Protein AF-A0A7S1ZEH4-F1 (afdb_monomer_lite)

Secondary structure (DSSP, 8-state):
--------------------------------B--SSS-EEETTEEESSHHHHHHHHHHTTPPPPPHHHHHHHHHHHHHHHHHHHHHHHHHHHHHHHHHHHHHIIIIIHHHHTTS-HHHHHHHHHHHHHHHHHH-HHHHHHHHHHHHHHHHHHHHHHHHS-TTSSHHHHHHHHHHHHHHHHHHIIIIIHHHHHHHHH--TTS--HHHHHHHHHHHHHHHHHHHHHHHHHHHHHHHHHHHHHHHHHTT-

Radius of gyration: 28.08 Å; chains: 1; bounding box: 60×25×94 Å

Organism: Trieres chinensis (NCBI:txid1514140)

Foldseek 3Di:
DDDDDDDDDDDDDDDDDDDDDDDDDDPPPQPQDPDLAQFGDRPNDTHNDPVRVVVCCVVVVHDDDDPVVVVVVVVLVVLLVVLLVLLVQLLVLLVVVLVVLVCCLPPVLVPLVPDALLSSLVVLLVVVCCVPPPDPPNVCSVVVSLVSLVVSLVSCVVRPDPPDVLNVLSVQLNVLQVVLVVLCVPFVVVLSVVSNPDDSVPDDSVVSVVNCVVNSVRNSVSSVSSSVSSVSSSVSSVVSSCVSVVSD

Structure (mmCIF, N/CA/C/O backbone):
data_AF-A0A7S1ZEH4-F1
#
_entry.id   AF-A0A7S1ZEH4-F1
#
loop_
_atom_site.group_PDB
_atom_site.id
_atom_site.type_symbol
_atom_site.label_atom_id
_atom_site.label_alt_id
_atom_site.label_comp_id
_atom_site.label_asym_id
_atom_site.label_entity_id
_atom_site.label_seq_id
_atom_site.pdbx_PDB_ins_code
_atom_site.Cartn_x
_atom_site.Cartn_y
_atom_site.Cartn_z
_atom_site.occupancy
_atom_site.B_iso_or_equiv
_atom_site.auth_seq_id
_atom_site.auth_comp_id
_atom_site.auth_asym_id
_atom_site.auth_atom_id
_atom_site.pdbx_PDB_model_num
ATOM 1 N N . MET A 1 1 ? 25.749 -4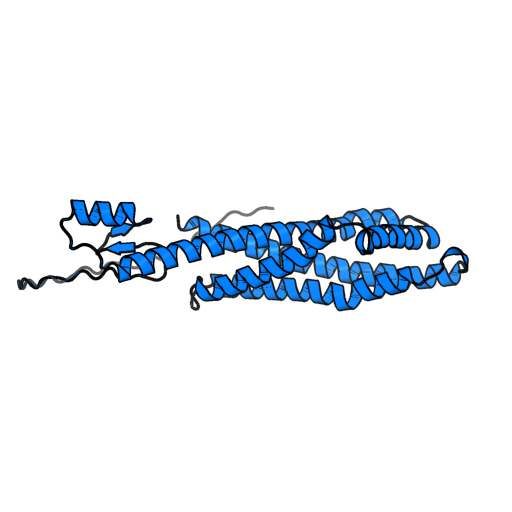.590 19.761 1.00 34.12 1 MET A N 1
ATOM 2 C CA . MET A 1 1 ? 25.543 -3.683 20.910 1.00 34.12 1 MET A CA 1
ATOM 3 C C . MET A 1 1 ? 24.045 -3.554 21.147 1.00 34.12 1 MET A C 1
ATOM 5 O O . MET A 1 1 ? 23.389 -2.826 20.420 1.00 34.12 1 MET A O 1
ATOM 9 N N . PHE A 1 2 ? 23.502 -4.316 22.096 1.00 26.97 2 PHE A N 1
ATOM 10 C CA . PHE A 1 2 ? 22.107 -4.233 22.537 1.00 26.97 2 PHE A CA 1
ATOM 11 C C . PHE A 1 2 ? 22.132 -3.930 24.038 1.00 26.97 2 PHE A C 1
ATOM 13 O O . PHE A 1 2 ? 22.666 -4.725 24.808 1.00 26.97 2 PHE A O 1
ATOM 20 N N . GLY A 1 3 ? 21.649 -2.749 24.426 1.00 26.66 3 GLY A N 1
ATOM 21 C CA . GLY A 1 3 ? 21.635 -2.268 25.807 1.00 26.66 3 GLY A CA 1
ATOM 22 C C . GLY A 1 3 ? 20.232 -2.341 26.398 1.00 26.66 3 GLY A C 1
ATOM 23 O O . GLY A 1 3 ? 19.301 -1.740 25.871 1.00 26.66 3 GLY A O 1
ATOM 24 N N . PHE A 1 4 ? 20.112 -3.106 27.478 1.00 28.88 4 PHE A N 1
ATOM 25 C CA . PHE A 1 4 ? 18.933 -3.267 28.321 1.00 28.88 4 PHE A CA 1
ATOM 26 C C . PHE A 1 4 ? 18.588 -1.994 29.127 1.00 28.88 4 PHE A C 1
ATOM 28 O O . PHE A 1 4 ? 19.469 -1.252 29.547 1.00 28.88 4 PHE A O 1
ATOM 35 N N . TRP A 1 5 ? 17.279 -1.824 29.339 1.00 25.94 5 TRP A N 1
ATOM 36 C CA . TRP A 1 5 ? 16.516 -1.142 30.399 1.00 25.94 5 TRP A CA 1
ATOM 37 C C . TRP A 1 5 ? 17.243 -0.425 31.550 1.00 25.94 5 TRP A C 1
ATOM 39 O O . TRP A 1 5 ? 18.083 -1.008 32.225 1.00 25.94 5 TRP A O 1
ATOM 49 N N . ASN A 1 6 ? 16.727 0.759 31.918 1.00 25.34 6 ASN A N 1
ATOM 50 C CA . ASN A 1 6 ? 16.731 1.215 33.309 1.00 25.34 6 ASN A CA 1
ATOM 51 C C . ASN A 1 6 ? 15.443 1.960 33.701 1.00 25.34 6 ASN A C 1
ATOM 53 O O . ASN A 1 6 ? 14.910 2.786 32.963 1.00 25.34 6 ASN A O 1
ATOM 57 N N . PHE A 1 7 ? 14.969 1.596 34.892 1.00 25.23 7 PHE A N 1
ATOM 58 C CA . PHE A 1 7 ? 13.820 2.092 35.647 1.00 25.23 7 PHE A CA 1
ATOM 59 C C . PHE A 1 7 ? 13.964 3.558 36.071 1.00 25.23 7 PHE A C 1
ATOM 61 O O . PHE A 1 7 ? 15.036 3.937 36.526 1.00 25.23 7 PHE A O 1
ATOM 68 N N . LEU A 1 8 ? 12.844 4.291 36.144 1.00 26.02 8 LEU A N 1
ATOM 69 C CA . LEU A 1 8 ? 12.571 5.223 37.247 1.00 26.02 8 LEU A CA 1
ATOM 70 C C . LEU A 1 8 ? 11.067 5.230 37.576 1.00 26.02 8 LEU A C 1
ATOM 72 O O . LEU A 1 8 ? 10.235 5.715 36.815 1.00 26.02 8 LEU A O 1
ATOM 76 N N . VAL A 1 9 ? 10.743 4.665 38.740 1.00 26.55 9 VAL A N 1
ATOM 77 C CA . VAL A 1 9 ? 9.451 4.756 39.431 1.00 26.55 9 VAL A CA 1
ATOM 78 C C . VAL A 1 9 ? 9.556 5.914 40.419 1.00 26.55 9 VAL A C 1
ATOM 80 O O . VAL A 1 9 ? 10.368 5.858 41.341 1.00 26.55 9 VAL A O 1
ATOM 83 N N . VAL A 1 10 ? 8.725 6.943 40.261 1.00 29.11 10 VAL A N 1
ATOM 84 C CA . VAL A 1 10 ? 8.510 7.955 41.302 1.00 29.11 10 VAL A CA 1
ATOM 85 C C . VAL A 1 10 ? 7.313 7.514 42.142 1.00 29.11 10 VAL A C 1
ATOM 87 O O . VAL A 1 10 ? 6.185 7.438 41.661 1.00 29.11 10 VAL A O 1
ATOM 90 N N . ARG A 1 11 ? 7.593 7.170 43.402 1.00 28.00 11 ARG A N 1
ATOM 91 C CA . ARG A 1 11 ? 6.618 7.005 44.489 1.00 28.00 11 ARG A CA 1
ATOM 92 C C . ARG A 1 11 ? 6.175 8.390 44.959 1.00 28.00 11 ARG A C 1
ATOM 94 O O . ARG A 1 11 ? 7.041 9.202 45.270 1.00 28.00 11 ARG A O 1
ATOM 101 N N . ASP A 1 12 ? 4.874 8.588 45.146 1.00 28.97 12 ASP A N 1
ATOM 102 C CA . ASP A 1 12 ? 4.361 9.615 46.058 1.00 28.97 12 ASP A CA 1
ATOM 103 C C . ASP A 1 12 ? 3.603 8.965 47.227 1.00 28.97 12 ASP A C 1
ATOM 105 O O . ASP A 1 12 ? 3.042 7.870 47.116 1.00 28.97 12 ASP A O 1
ATOM 109 N N . ARG A 1 13 ? 3.732 9.612 48.384 1.00 32.00 13 ARG A N 1
ATOM 110 C CA . ARG A 1 13 ? 3.460 9.157 49.741 1.00 32.00 13 ARG A CA 1
ATOM 111 C C . ARG A 1 13 ? 2.012 9.424 50.159 1.00 32.00 13 ARG A C 1
ATOM 113 O O . ARG A 1 13 ? 1.410 10.429 49.823 1.00 32.00 13 ARG A O 1
ATOM 120 N N . GLN A 1 14 ? 1.531 8.491 50.975 1.00 31.59 14 GLN A N 1
ATOM 121 C CA . GLN A 1 14 ? 0.662 8.633 52.149 1.00 31.59 14 GLN A CA 1
ATOM 122 C C . GLN A 1 14 ? -0.211 9.895 52.309 1.00 31.59 14 GLN A C 1
ATOM 124 O O . GLN A 1 14 ? 0.279 10.994 52.542 1.00 31.59 14 GLN A O 1
ATOM 129 N N . GLY A 1 15 ? -1.519 9.652 52.423 1.00 27.08 15 GLY A N 1
ATOM 130 C CA . GLY A 1 15 ? -2.467 10.538 53.097 1.00 27.08 15 GLY A CA 1
ATOM 131 C C . GLY A 1 15 ? -3.812 9.840 53.303 1.00 27.08 15 GLY A C 1
ATOM 132 O O . GLY A 1 15 ? -4.670 9.884 52.426 1.00 27.08 15 GLY A O 1
ATOM 133 N N . GLN A 1 16 ? -3.990 9.148 54.434 1.00 27.19 16 GLN A N 1
ATOM 134 C CA . GLN A 1 16 ? -5.286 8.609 54.860 1.00 27.19 16 GLN A CA 1
ATOM 135 C C . GLN A 1 16 ? -6.025 9.584 55.795 1.00 27.19 16 GLN A C 1
ATOM 137 O O . GLN A 1 16 ? -5.492 9.956 56.832 1.00 27.19 16 GLN A O 1
ATOM 142 N N . LEU A 1 17 ? -7.289 9.830 55.412 1.00 28.42 17 LEU A N 1
ATOM 143 C CA . LEU A 1 17 ? -8.531 10.043 56.188 1.00 28.42 17 LEU A CA 1
ATOM 144 C C . LEU A 1 17 ? -8.719 11.333 57.023 1.00 28.42 17 LEU A C 1
ATOM 146 O O . LEU A 1 17 ? -7.787 11.874 57.604 1.00 28.42 17 LEU A O 1
ATOM 150 N N . PRO A 1 18 ? -9.985 11.799 57.109 1.00 29.14 18 PRO A N 1
ATOM 151 C CA . PRO A 1 18 ? -10.791 11.403 58.265 1.00 29.14 18 PRO A CA 1
ATOM 152 C C . PRO A 1 18 ? -12.180 10.835 57.927 1.00 29.14 18 PRO A C 1
ATOM 154 O O . PRO A 1 18 ? -12.803 11.143 56.912 1.00 29.14 18 PRO A O 1
ATOM 157 N N . ILE A 1 19 ? -12.645 9.991 58.848 1.00 33.22 19 ILE A N 1
ATOM 158 C CA . ILE A 1 19 ? -13.983 9.405 58.941 1.00 33.22 19 ILE A CA 1
ATOM 159 C C . ILE A 1 19 ? -14.960 10.470 59.456 1.00 33.22 19 ILE A C 1
ATOM 161 O O . ILE A 1 19 ? -14.689 11.117 60.466 1.00 33.22 19 ILE A O 1
ATOM 165 N N . SER A 1 20 ? -16.141 10.573 58.846 1.00 28.44 20 SER A N 1
ATOM 166 C CA . SER A 1 20 ? -17.336 11.060 59.537 1.00 28.44 20 SER A CA 1
ATOM 167 C C . SER A 1 20 ? -18.531 10.168 59.198 1.00 28.44 20 SER A C 1
ATOM 169 O O . SER A 1 20 ? -18.857 9.906 58.042 1.00 28.44 20 SER A O 1
ATOM 171 N N . HIS A 1 21 ? -19.154 9.634 60.247 1.00 35.59 21 HIS A N 1
ATOM 172 C CA . HIS A 1 21 ? -20.412 8.904 60.173 1.00 35.59 21 HIS A CA 1
ATOM 173 C C . HIS A 1 21 ? -21.574 9.889 60.003 1.00 35.59 21 HIS A C 1
ATOM 175 O O . HIS A 1 21 ? -21.738 10.798 60.816 1.00 35.59 21 HIS A O 1
ATOM 181 N N . ARG A 1 22 ? -22.463 9.629 59.039 1.00 27.12 22 ARG A N 1
ATOM 182 C CA . ARG A 1 22 ? -23.900 9.895 59.199 1.00 27.12 22 ARG A CA 1
ATOM 183 C C . ARG A 1 22 ? -24.711 8.955 58.317 1.00 27.12 22 ARG A C 1
ATOM 185 O O . ARG A 1 22 ? -24.503 8.884 57.111 1.00 27.12 22 ARG A O 1
ATOM 192 N N . SER A 1 23 ? -25.607 8.210 58.954 1.00 35.50 23 SER A N 1
ATOM 193 C CA . SER A 1 23 ? -26.601 7.374 58.296 1.00 35.50 23 SER A CA 1
ATOM 194 C C . SER A 1 23 ? -27.632 8.249 57.589 1.00 35.50 23 SER A C 1
ATOM 196 O O . SER A 1 23 ? -28.182 9.161 58.197 1.00 35.50 23 SER A O 1
ATOM 198 N N . HIS A 1 24 ? -27.932 7.936 56.332 1.00 31.20 24 HIS A N 1
ATOM 199 C CA . HIS A 1 24 ? -29.261 8.100 55.745 1.00 31.20 24 HIS A CA 1
ATOM 200 C C . HIS A 1 24 ? -29.381 7.145 54.557 1.00 31.20 24 HIS A C 1
ATOM 202 O O . HIS A 1 24 ? -28.657 7.244 53.570 1.00 31.20 24 HIS A O 1
ATOM 208 N N . SER A 1 25 ? -30.280 6.177 54.701 1.00 39.53 25 SER A N 1
ATOM 209 C CA . SER A 1 25 ? -30.722 5.268 53.654 1.00 39.53 25 SER A CA 1
ATOM 210 C C . SER A 1 25 ? -31.447 6.061 52.570 1.00 39.53 25 SER A C 1
ATOM 212 O O . SER A 1 25 ? -32.624 6.386 52.715 1.00 39.53 25 SER A O 1
ATOM 214 N N . GLN A 1 26 ? -30.744 6.362 51.481 1.00 26.64 26 GLN A N 1
ATOM 215 C CA . GLN A 1 26 ? -31.368 6.649 50.194 1.00 26.64 26 GLN A CA 1
ATOM 216 C C . GLN A 1 26 ? -31.224 5.420 49.291 1.00 26.64 26 GLN A C 1
ATOM 218 O O . GLN A 1 26 ? -30.177 4.766 49.324 1.00 26.64 26 GLN A O 1
ATOM 223 N N . PRO A 1 27 ? -32.238 5.080 48.477 1.00 30.03 27 PRO A N 1
ATOM 224 C CA . PRO A 1 27 ? -32.078 4.057 47.462 1.00 30.03 27 PRO A CA 1
ATOM 225 C C . PRO A 1 27 ? -31.083 4.590 46.431 1.00 30.03 27 PRO A C 1
ATOM 227 O O . PRO A 1 27 ? -31.399 5.446 45.606 1.00 30.03 27 PRO A O 1
ATOM 230 N N . HIS A 1 28 ? -29.842 4.114 46.508 1.00 34.81 28 HIS A N 1
ATOM 231 C CA . HIS A 1 28 ? -28.852 4.369 45.480 1.00 34.81 28 HIS A CA 1
ATOM 232 C C . HIS A 1 28 ? -29.320 3.674 44.201 1.00 34.81 28 HIS A C 1
ATOM 234 O O . HIS A 1 28 ? -29.108 2.479 44.004 1.00 34.81 28 HIS A O 1
ATOM 240 N N . HIS A 1 29 ? -29.956 4.432 43.310 1.00 36.44 29 HIS A N 1
ATOM 241 C CA . HIS A 1 29 ? -30.048 4.059 41.909 1.00 36.44 29 HIS A CA 1
ATOM 242 C C . HIS A 1 29 ? -28.618 4.022 41.362 1.00 36.44 29 HIS A C 1
ATOM 244 O O . HIS A 1 29 ? -28.064 5.032 40.931 1.00 36.44 29 HIS A O 1
ATOM 250 N N . HIS A 1 30 ? -27.983 2.854 41.443 1.00 42.75 30 HIS A N 1
ATOM 251 C CA . HIS A 1 30 ? -26.705 2.585 40.805 1.00 42.75 30 HIS A CA 1
ATOM 252 C C . HIS A 1 30 ? -26.931 2.560 39.291 1.00 42.75 30 HIS A C 1
ATOM 254 O O . HIS A 1 30 ? -27.109 1.502 38.692 1.00 42.75 30 HIS A O 1
ATOM 260 N N . LEU A 1 31 ? -26.973 3.739 38.664 1.00 40.91 31 LEU A N 1
ATOM 261 C CA . LEU A 1 31 ? -26.912 3.831 37.213 1.00 40.91 31 LEU A CA 1
ATOM 262 C C . LEU A 1 31 ? -25.595 3.194 36.763 1.00 40.91 31 LEU A C 1
ATOM 264 O O . LEU A 1 31 ? -24.513 3.639 37.155 1.00 40.91 31 LEU A O 1
ATOM 268 N N . ALA A 1 32 ? -25.691 2.156 35.934 1.00 42.75 32 ALA A N 1
ATOM 269 C CA . ALA A 1 32 ? -24.555 1.688 35.159 1.00 42.75 32 ALA A CA 1
ATOM 270 C C . ALA A 1 32 ? -24.079 2.867 34.306 1.00 42.75 32 ALA A C 1
ATOM 272 O O . ALA A 1 32 ? -24.777 3.314 33.398 1.00 42.75 32 ALA A O 1
ATOM 273 N N . THR A 1 33 ? -22.917 3.420 34.640 1.00 44.25 33 THR A N 1
ATOM 274 C CA . THR A 1 33 ? -22.308 4.470 33.828 1.00 44.25 33 THR A CA 1
ATOM 275 C C . THR A 1 33 ? -21.438 3.782 32.790 1.00 44.25 33 THR A C 1
ATOM 277 O O . THR A 1 33 ? -20.492 3.064 33.115 1.00 44.25 33 THR A O 1
ATOM 280 N N . THR A 1 34 ? -21.773 3.964 31.517 1.00 42.31 34 THR A N 1
ATOM 281 C CA . THR A 1 34 ? -20.942 3.515 30.401 1.00 42.31 34 THR A CA 1
ATOM 282 C C . THR A 1 34 ? -19.732 4.439 30.322 1.00 42.31 34 THR A C 1
ATOM 284 O O . THR A 1 34 ? -19.728 5.434 29.596 1.00 42.31 34 THR A O 1
ATOM 287 N N . LYS A 1 35 ? -18.692 4.164 31.116 1.00 40.91 35 LYS A N 1
ATOM 288 C CA . LYS A 1 35 ? -17.382 4.750 30.836 1.00 40.91 35 LYS A CA 1
ATOM 289 C C . LYS A 1 35 ? -16.925 4.174 29.498 1.00 40.91 35 LYS A C 1
ATOM 291 O O . LYS A 1 35 ? -16.984 2.968 29.298 1.00 40.91 35 LYS A O 1
ATOM 296 N N . LYS A 1 36 ? -16.503 5.066 28.607 1.00 43.84 36 LYS A N 1
ATOM 297 C CA . LYS A 1 36 ? -16.112 4.899 27.196 1.00 43.84 36 LYS A CA 1
ATOM 298 C C . LYS A 1 36 ? -14.895 3.967 26.955 1.00 43.84 36 LYS A C 1
ATOM 300 O O . LYS A 1 36 ? -14.067 4.239 26.100 1.00 43.84 36 LYS A O 1
ATOM 305 N N . GLN A 1 37 ? -14.733 2.932 27.775 1.00 42.66 37 GLN A N 1
ATOM 306 C CA . GLN A 1 37 ? -13.659 1.941 27.755 1.00 42.66 37 GLN A CA 1
ATOM 307 C C . GLN A 1 37 ? -14.260 0.585 28.140 1.00 42.66 37 GLN A C 1
ATOM 309 O O . GLN A 1 37 ? -14.305 0.278 29.330 1.00 42.66 37 GLN A O 1
ATOM 314 N N . ASP A 1 38 ? -14.760 -0.158 27.149 1.00 46.59 38 ASP A N 1
ATOM 315 C CA . ASP A 1 38 ? -14.923 -1.626 27.010 1.00 46.59 38 ASP A CA 1
ATOM 316 C C . ASP A 1 38 ? -15.422 -2.488 28.184 1.00 46.59 38 ASP A C 1
ATOM 318 O O . ASP A 1 38 ? -15.478 -3.712 28.087 1.00 46.59 38 ASP A O 1
ATOM 322 N N . LYS A 1 39 ? -15.789 -1.903 29.322 1.00 50.69 39 LYS A N 1
ATOM 323 C CA . LYS A 1 39 ? -16.140 -2.624 30.543 1.00 50.69 39 LYS A CA 1
ATOM 324 C C . LYS A 1 39 ? -17.396 -1.991 31.119 1.00 50.69 39 LYS A C 1
ATOM 326 O O . LYS A 1 39 ? -17.390 -0.830 31.525 1.00 50.69 39 LYS A O 1
ATOM 331 N N . MET A 1 40 ? -18.479 -2.766 31.171 1.00 58.53 40 MET A N 1
ATOM 332 C CA . MET A 1 40 ? -19.680 -2.391 31.923 1.00 58.53 40 MET A CA 1
ATOM 333 C C . MET A 1 40 ? -19.272 -2.193 33.373 1.00 58.53 40 MET A C 1
ATOM 335 O O . MET A 1 40 ? -18.715 -3.113 33.964 1.00 58.53 40 MET A O 1
ATOM 339 N N . VAL A 1 41 ? -19.531 -1.023 33.949 1.00 58.34 41 VAL A N 1
ATOM 340 C CA . VAL A 1 41 ? -19.238 -0.775 35.360 1.00 58.34 41 VAL A CA 1
ATOM 341 C C . VAL A 1 41 ? -20.540 -0.699 36.138 1.00 58.34 41 VAL A C 1
ATOM 343 O O . VAL A 1 41 ? -21.364 0.181 35.892 1.00 58.34 41 VAL A O 1
ATOM 346 N N . LEU A 1 42 ? -20.711 -1.612 37.092 1.00 63.00 42 LEU A N 1
ATOM 347 C CA . LEU A 1 42 ? -21.803 -1.589 38.062 1.00 63.00 42 LEU A CA 1
ATOM 348 C C . LEU A 1 42 ? -21.185 -1.456 39.457 1.00 63.00 42 LEU A C 1
ATOM 350 O O . LEU A 1 42 ? -20.561 -2.383 39.981 1.00 63.00 42 LEU A O 1
ATOM 354 N N . GLY A 1 43 ? -21.259 -0.253 40.029 1.00 70.62 43 GLY A N 1
ATOM 355 C CA . GLY A 1 43 ? -20.526 0.083 41.252 1.00 70.62 43 GLY A CA 1
ATOM 356 C C . GLY A 1 43 ? -19.007 -0.007 41.050 1.00 70.62 43 GLY A C 1
ATOM 357 O O . GLY A 1 43 ? -18.431 0.781 40.305 1.00 70.62 43 GLY A O 1
ATOM 358 N N . LYS A 1 44 ? -18.349 -0.961 41.723 1.00 70.44 44 LYS A N 1
ATOM 359 C CA . LYS A 1 44 ? -16.898 -1.221 41.596 1.00 70.44 44 LYS A CA 1
ATOM 360 C C . LYS A 1 44 ? -16.559 -2.345 40.610 1.00 70.44 44 LYS A C 1
ATOM 362 O O . LYS A 1 44 ? -15.382 -2.576 40.337 1.00 70.44 44 LYS A O 1
ATOM 367 N N . HIS A 1 45 ? -17.561 -3.054 40.095 1.00 60.31 45 HIS A N 1
ATOM 368 C CA . HIS A 1 45 ? -17.357 -4.256 39.292 1.00 60.31 45 HIS A CA 1
ATOM 369 C C . HIS A 1 45 ? -17.364 -3.936 37.803 1.00 60.31 45 HIS A C 1
ATOM 371 O O . HIS A 1 45 ? -18.178 -3.140 37.346 1.00 60.31 45 HIS A O 1
ATOM 377 N N . LYS A 1 46 ? -16.449 -4.571 37.065 1.00 68.31 46 LYS A N 1
ATOM 378 C CA . LYS A 1 46 ? -16.284 -4.451 35.614 1.00 68.31 46 LYS A CA 1
ATOM 379 C C . LYS A 1 46 ? -16.743 -5.743 34.940 1.00 68.31 46 LYS A C 1
ATOM 381 O O . LYS A 1 46 ? -16.297 -6.815 35.340 1.00 68.31 46 LYS A O 1
ATOM 386 N N . PHE A 1 47 ? -17.577 -5.647 33.910 1.00 63.62 47 PHE A N 1
ATOM 387 C CA . PHE A 1 47 ? -18.095 -6.797 33.168 1.00 63.62 47 PHE A CA 1
ATOM 388 C C . PHE A 1 47 ? -17.756 -6.682 31.684 1.00 63.62 47 PHE A C 1
ATOM 390 O O . PHE A 1 47 ? -17.836 -5.602 31.104 1.00 63.62 47 PHE A O 1
ATOM 397 N N . HIS A 1 48 ? -17.388 -7.817 31.091 1.00 55.81 48 HIS A N 1
ATOM 398 C CA . HIS A 1 48 ? -16.899 -7.918 29.712 1.00 55.81 48 HIS A CA 1
ATOM 399 C C . HIS A 1 48 ? -17.994 -8.330 28.711 1.00 55.81 48 HIS A C 1
ATOM 401 O O . HIS A 1 48 ? -17.830 -8.152 27.512 1.00 55.81 48 HIS A O 1
ATOM 407 N N . ASN A 1 49 ? -19.125 -8.877 29.177 1.00 63.09 49 ASN A N 1
ATOM 408 C CA . ASN A 1 49 ? -20.291 -9.176 28.339 1.00 63.09 49 ASN A CA 1
ATOM 409 C C . ASN A 1 49 ? -21.609 -9.058 29.137 1.00 63.09 49 ASN A C 1
ATOM 411 O O . ASN A 1 49 ? -21.600 -9.073 30.374 1.00 63.09 49 ASN A O 1
ATOM 415 N N . THR A 1 50 ? -22.732 -8.924 28.425 1.00 64.38 50 THR A N 1
ATOM 416 C CA . THR A 1 50 ? -24.069 -8.777 29.023 1.00 64.38 50 THR A CA 1
ATOM 417 C C . THR A 1 50 ? -24.436 -9.938 29.931 1.00 64.38 50 THR A C 1
ATOM 419 O O . THR A 1 50 ? -25.026 -9.711 30.979 1.00 64.38 50 THR A O 1
ATOM 422 N N . ASN A 1 51 ? -24.061 -11.167 29.577 1.00 70.62 51 ASN A N 1
ATOM 423 C CA . ASN A 1 51 ? -24.378 -12.349 30.376 1.00 70.62 51 ASN A CA 1
ATOM 424 C C . ASN A 1 51 ? -23.734 -12.266 31.762 1.00 70.62 51 ASN A C 1
ATOM 426 O O . ASN A 1 51 ? -24.397 -12.549 32.754 1.00 70.62 51 ASN A O 1
ATOM 430 N N . ASN A 1 52 ? -22.487 -11.804 31.859 1.00 73.25 52 ASN A N 1
ATOM 431 C CA . ASN A 1 52 ? -21.772 -11.636 33.122 1.00 73.25 52 ASN A CA 1
ATOM 432 C C . ASN A 1 52 ? -22.386 -10.511 33.963 1.00 73.25 52 ASN A C 1
ATOM 434 O O . ASN A 1 52 ? -22.499 -10.653 35.179 1.00 73.25 52 ASN A O 1
ATOM 438 N N . LEU A 1 53 ? -22.810 -9.414 33.325 1.00 71.56 53 LEU A N 1
ATOM 439 C CA . LEU A 1 53 ? -23.502 -8.322 34.010 1.00 71.56 53 LEU A CA 1
ATOM 440 C C . LEU A 1 53 ? -24.874 -8.769 34.535 1.00 71.56 53 LEU A C 1
ATOM 442 O O . LEU A 1 53 ? -25.174 -8.553 35.704 1.00 71.56 53 LEU A O 1
ATOM 446 N N . ILE A 1 54 ? -25.681 -9.432 33.703 1.00 71.94 54 ILE A N 1
ATOM 447 C CA . ILE A 1 54 ? -27.011 -9.942 34.068 1.00 71.94 54 ILE A CA 1
ATOM 448 C C . ILE A 1 54 ? -26.890 -10.987 35.182 1.00 71.94 54 ILE A C 1
ATOM 450 O O . ILE A 1 54 ? -27.652 -10.954 36.147 1.00 71.94 54 ILE A O 1
ATOM 454 N N . SER A 1 55 ? -25.897 -11.878 35.089 1.00 74.56 55 SER A N 1
ATOM 455 C CA . SER A 1 55 ? -25.598 -12.871 36.129 1.00 74.56 55 SER A CA 1
ATOM 456 C C . SER A 1 55 ? -25.261 -12.197 37.455 1.00 74.56 55 SER A C 1
ATOM 458 O O . SER A 1 55 ? -25.791 -12.590 38.491 1.00 74.56 55 SER A O 1
ATOM 460 N N . TYR A 1 56 ? -24.439 -11.144 37.419 1.00 77.56 56 TYR A N 1
ATOM 461 C CA . TYR A 1 56 ? -24.100 -10.368 38.606 1.00 77.56 56 TYR A CA 1
ATOM 462 C C . TYR A 1 56 ? -25.293 -9.599 39.170 1.00 77.56 56 TYR A C 1
ATOM 464 O O . TYR A 1 56 ? -25.487 -9.602 40.379 1.00 77.56 56 TYR A O 1
ATOM 472 N N . GLN A 1 57 ? -26.124 -8.964 38.339 1.00 77.69 57 GLN A N 1
ATOM 473 C CA . GLN A 1 57 ? -27.343 -8.286 38.800 1.00 77.69 57 GLN A CA 1
ATOM 474 C C . GLN A 1 57 ? -28.283 -9.267 39.503 1.00 77.69 57 GLN A C 1
ATOM 476 O O . GLN A 1 57 ? -28.793 -8.967 40.581 1.00 77.69 57 GLN A O 1
ATOM 481 N N . LYS A 1 58 ? -28.428 -10.473 38.939 1.00 78.44 58 LYS A N 1
ATOM 482 C CA . LYS A 1 58 ? -29.235 -11.551 39.513 1.00 78.44 58 LYS A CA 1
ATOM 483 C C . LYS A 1 58 ? -28.647 -12.081 40.825 1.00 78.44 58 LYS A C 1
ATOM 485 O O . LYS A 1 58 ? -29.402 -12.326 41.757 1.00 78.44 58 LYS A O 1
ATOM 490 N N . SER A 1 59 ? -27.321 -12.216 40.931 1.00 79.12 59 SER A N 1
ATOM 491 C CA . SER A 1 59 ? -26.657 -12.675 42.163 1.00 79.12 59 SER A CA 1
ATOM 492 C C . SER A 1 59 ? -26.557 -11.599 43.251 1.00 79.12 59 SER A C 1
ATOM 494 O O . SER A 1 59 ? -26.457 -11.933 44.425 1.00 79.12 59 SER A O 1
ATOM 496 N N . SER A 1 60 ? -26.553 -10.316 42.878 1.00 77.62 60 SER A N 1
ATOM 497 C CA . SER A 1 60 ? -26.434 -9.166 43.793 1.00 77.62 60 SER A CA 1
ATOM 498 C C . SER A 1 60 ? -27.773 -8.492 44.115 1.00 77.62 60 SER A C 1
ATOM 500 O O . SER A 1 60 ? -27.791 -7.479 44.811 1.00 77.62 60 SER A O 1
ATOM 502 N N . ASN A 1 61 ? -28.886 -9.055 43.629 1.00 77.50 61 ASN A N 1
ATOM 503 C CA . ASN A 1 61 ? -30.250 -8.553 43.817 1.00 77.50 61 ASN A CA 1
ATOM 504 C C . ASN A 1 61 ? -30.435 -7.083 43.379 1.00 77.50 61 ASN A C 1
ATOM 506 O O . ASN A 1 61 ? -31.237 -6.339 43.945 1.00 77.50 61 ASN A O 1
ATOM 510 N N . GLN A 1 62 ? -29.663 -6.649 42.379 1.00 72.00 62 GLN A N 1
ATOM 511 C CA . GLN A 1 62 ? -29.765 -5.309 41.806 1.00 72.00 62 GLN A CA 1
ATOM 512 C C . GLN A 1 62 ? -30.845 -5.262 40.726 1.00 72.00 62 GLN A C 1
ATOM 514 O O . GLN A 1 62 ? -31.069 -6.236 40.006 1.00 72.00 62 GLN A O 1
ATOM 519 N N . ALA A 1 63 ? -31.493 -4.103 40.587 1.00 72.75 63 ALA A N 1
ATOM 520 C CA . ALA A 1 63 ? -32.526 -3.908 39.578 1.00 72.75 63 ALA A CA 1
ATOM 521 C C . ALA A 1 63 ? -31.975 -4.174 38.158 1.00 72.75 63 ALA A C 1
ATOM 523 O O . ALA A 1 63 ? -30.867 -3.719 37.841 1.00 72.75 63 ALA A O 1
ATOM 524 N N . PRO A 1 64 ? -32.725 -4.891 37.299 1.00 69.38 64 PRO A N 1
ATOM 525 C CA . PRO A 1 64 ? -32.320 -5.133 35.921 1.00 69.38 64 PRO A CA 1
ATOM 526 C C . PRO A 1 64 ? -32.222 -3.815 35.143 1.00 69.38 64 PRO A C 1
ATOM 528 O O . PRO A 1 64 ? -32.982 -2.873 35.376 1.00 69.38 64 PRO A O 1
ATOM 531 N N . LEU A 1 65 ? -31.265 -3.739 34.213 1.00 67.69 65 LEU A N 1
ATOM 532 C CA . LEU A 1 65 ? -31.139 -2.581 33.328 1.00 67.69 65 LEU A CA 1
ATOM 533 C C . LEU A 1 65 ? -32.375 -2.452 32.431 1.00 67.69 65 LEU A C 1
ATOM 535 O O . LEU A 1 65 ? -32.965 -3.452 32.030 1.00 67.69 65 LEU A O 1
ATOM 539 N N . SER A 1 66 ? -32.732 -1.217 32.070 1.00 74.69 66 SER A N 1
ATOM 540 C CA . SER A 1 66 ? -33.776 -0.990 31.071 1.00 74.69 66 SER A CA 1
ATOM 541 C C . SER A 1 66 ? -33.372 -1.594 29.720 1.00 74.69 66 SER A C 1
ATOM 543 O O . SER A 1 66 ? -32.190 -1.622 29.362 1.00 74.69 66 SER A O 1
ATOM 545 N N . ASN A 1 67 ? -34.361 -2.016 28.928 1.00 74.88 67 ASN A N 1
ATOM 546 C CA . ASN A 1 67 ? -34.132 -2.536 27.574 1.00 74.88 67 ASN A CA 1
ATOM 547 C C . ASN A 1 67 ? -33.353 -1.542 26.696 1.00 74.88 67 ASN A C 1
ATOM 549 O O . ASN A 1 67 ? -32.525 -1.944 25.887 1.00 74.88 67 ASN A O 1
ATOM 553 N N . GLN A 1 68 ? -33.553 -0.236 26.897 1.00 71.06 68 GLN A N 1
ATOM 554 C CA . GLN A 1 68 ? -32.806 0.808 26.194 1.00 71.06 68 GLN A CA 1
ATOM 555 C C . GLN A 1 68 ? -31.306 0.788 26.545 1.00 71.06 68 GLN A C 1
ATOM 557 O O . GLN A 1 68 ? -30.464 0.895 25.650 1.00 71.06 68 GLN A O 1
ATOM 562 N N . ASN A 1 69 ? -30.958 0.590 27.821 1.00 71.38 69 ASN A N 1
ATOM 563 C CA . ASN A 1 69 ? -29.566 0.495 28.269 1.00 71.38 69 ASN A CA 1
ATOM 564 C C . ASN A 1 69 ? -28.894 -0.779 27.734 1.00 71.38 69 ASN A C 1
ATOM 566 O O . ASN A 1 69 ? -27.750 -0.727 27.285 1.00 71.38 69 ASN A O 1
ATOM 570 N N . LEU A 1 70 ? -29.618 -1.904 27.723 1.00 70.31 70 LEU A N 1
ATOM 571 C CA . LEU A 1 70 ? -29.158 -3.168 27.136 1.00 70.31 70 LEU A CA 1
ATOM 572 C C . LEU A 1 70 ? -28.924 -3.048 25.623 1.00 70.31 70 LEU A C 1
ATOM 574 O O . LEU A 1 70 ? -27.868 -3.445 25.137 1.00 70.31 70 LEU A O 1
ATOM 578 N N . ASN A 1 71 ? -29.856 -2.443 24.882 1.00 73.25 71 ASN A N 1
ATOM 579 C CA . ASN A 1 71 ? -29.725 -2.235 23.436 1.00 73.25 71 ASN A CA 1
ATOM 580 C C . ASN A 1 71 ? -28.541 -1.328 23.093 1.00 73.25 71 ASN A C 1
ATOM 582 O O . ASN A 1 71 ? -27.773 -1.629 22.181 1.00 73.25 71 ASN A O 1
ATOM 586 N N . THR A 1 72 ? -28.364 -0.246 23.854 1.00 70.75 72 THR A N 1
ATOM 587 C CA . THR A 1 72 ? -27.216 0.658 23.697 1.00 70.75 72 THR A CA 1
ATOM 588 C C . THR A 1 72 ? -25.910 -0.092 23.933 1.00 70.75 72 THR A C 1
ATOM 590 O O . THR A 1 72 ? -24.976 0.023 23.145 1.00 70.75 72 THR A O 1
ATOM 593 N N . PHE A 1 73 ? -25.860 -0.926 24.973 1.00 67.50 73 PHE A N 1
ATOM 594 C CA . PHE A 1 73 ? -24.687 -1.737 25.264 1.00 67.50 73 PHE A CA 1
ATOM 595 C C . PHE A 1 73 ? -24.376 -2.744 24.145 1.00 67.50 73 PHE A C 1
ATOM 597 O O . PHE A 1 73 ? -23.231 -2.839 23.705 1.00 67.50 73 PHE A O 1
ATOM 604 N N . HIS A 1 74 ? -25.383 -3.466 23.647 1.00 72.56 74 HIS A N 1
ATOM 605 C CA . HIS A 1 74 ? -25.206 -4.389 22.527 1.00 72.56 74 HIS A CA 1
ATOM 606 C C . HIS A 1 74 ? -24.678 -3.674 21.282 1.00 72.56 74 HIS A C 1
ATOM 608 O O . HIS A 1 74 ? -23.719 -4.149 20.674 1.00 72.56 74 HIS A O 1
ATOM 614 N N . ALA A 1 75 ? -25.243 -2.511 20.948 1.00 71.06 75 ALA A N 1
ATOM 615 C CA . ALA A 1 75 ? -24.792 -1.697 19.825 1.00 71.06 75 ALA A CA 1
ATOM 616 C C . ALA A 1 75 ? -23.321 -1.273 19.972 1.00 71.06 75 ALA A C 1
ATOM 618 O O . ALA A 1 75 ? -22.551 -1.450 19.031 1.00 71.06 75 ALA A O 1
ATOM 619 N N . MET A 1 76 ? -22.911 -0.803 21.156 1.00 72.94 76 MET A N 1
ATOM 620 C CA . MET A 1 76 ? -21.511 -0.459 21.438 1.00 72.94 76 MET A CA 1
ATOM 621 C C . MET A 1 76 ? -20.594 -1.681 21.304 1.00 72.94 76 MET A C 1
ATOM 623 O O . MET A 1 76 ? -19.601 -1.625 20.593 1.00 72.94 76 MET A O 1
ATOM 627 N N . SER A 1 77 ? -20.967 -2.821 21.895 1.00 75.19 77 SER A N 1
ATOM 628 C CA . SER A 1 77 ? -20.162 -4.049 21.814 1.00 75.19 77 SER A CA 1
ATOM 629 C C . SER A 1 77 ? -20.009 -4.591 20.387 1.00 75.19 77 SER A C 1
ATOM 631 O O . SER A 1 77 ? -18.994 -5.202 20.052 1.00 75.19 77 SER A O 1
ATOM 633 N N . ASN A 1 78 ? -21.015 -4.374 19.536 1.00 83.31 78 ASN A N 1
ATOM 634 C CA . ASN A 1 78 ? -20.959 -4.746 18.128 1.00 83.31 78 ASN A CA 1
ATOM 635 C C . ASN A 1 78 ? -20.062 -3.785 17.344 1.00 83.31 78 ASN A C 1
ATOM 637 O O . ASN A 1 78 ? -19.302 -4.245 16.496 1.00 83.31 78 ASN A O 1
ATOM 641 N N . LEU A 1 79 ? -20.107 -2.482 17.644 1.00 86.38 79 LEU A N 1
ATOM 642 C CA . LEU A 1 79 ? -19.245 -1.486 17.010 1.00 86.38 79 LEU A CA 1
ATOM 643 C C . LEU A 1 79 ? -17.761 -1.775 17.270 1.00 86.38 79 LEU A C 1
ATOM 645 O O . LEU A 1 79 ? -16.998 -1.817 16.307 1.00 86.38 79 LEU A O 1
ATOM 649 N N . SER A 1 80 ? -17.373 -2.066 18.517 1.00 87.25 80 SER A N 1
ATOM 650 C CA . SER A 1 80 ? -15.984 -2.400 18.867 1.00 87.25 80 SER A CA 1
ATOM 651 C C . SER A 1 80 ? -15.478 -3.616 18.083 1.00 87.25 80 SER A C 1
ATOM 653 O O . SER A 1 80 ? -14.425 -3.556 17.451 1.00 87.25 80 SER A O 1
ATOM 655 N N . LYS A 1 81 ? -16.274 -4.694 18.013 1.00 89.12 81 LYS A N 1
ATOM 656 C CA . LYS A 1 81 ? -15.927 -5.899 17.236 1.00 89.12 81 LYS A CA 1
ATOM 657 C C . LYS A 1 81 ? -15.813 -5.622 15.740 1.00 89.12 81 LYS A C 1
ATOM 659 O O . LYS A 1 81 ? -14.898 -6.113 15.086 1.00 89.12 81 LYS A O 1
ATOM 664 N N . VAL A 1 82 ? -16.748 -4.855 15.180 1.00 93.75 82 VAL A N 1
ATOM 665 C CA . VAL A 1 82 ? -16.723 -4.483 13.758 1.00 93.75 82 VAL A CA 1
ATOM 666 C C . VAL A 1 82 ? -15.495 -3.625 13.456 1.00 93.75 82 VAL A C 1
ATOM 668 O O . VAL A 1 82 ? -14.833 -3.847 12.442 1.00 93.75 82 VAL A O 1
ATOM 671 N N . PHE A 1 83 ? -15.143 -2.696 14.346 1.00 94.75 83 PHE A N 1
ATOM 672 C CA . PHE A 1 83 ? -13.925 -1.903 14.237 1.00 94.75 83 PHE A CA 1
ATOM 673 C C . PHE A 1 83 ? -12.669 -2.785 14.263 1.00 94.75 83 PHE A C 1
ATOM 675 O O . PHE A 1 83 ? -11.858 -2.675 13.344 1.00 94.75 83 PHE A O 1
ATOM 682 N N . GLU A 1 84 ? -12.533 -3.692 15.232 1.00 93.94 84 GLU A N 1
ATOM 683 C CA . GLU A 1 84 ? -11.394 -4.619 15.342 1.00 93.94 84 GLU A CA 1
ATOM 684 C C . GLU A 1 84 ? -11.237 -5.504 14.101 1.00 93.94 84 GLU A C 1
ATOM 686 O O . GLU A 1 84 ? -10.138 -5.611 13.553 1.00 93.94 84 GLU A O 1
ATOM 691 N N . ILE A 1 85 ? -12.335 -6.089 13.608 1.00 96.25 85 ILE A N 1
ATOM 692 C CA . ILE A 1 85 ? -12.326 -6.887 12.374 1.00 96.25 85 ILE A CA 1
ATOM 693 C C . ILE A 1 85 ? -11.906 -6.017 11.189 1.00 96.25 85 ILE A C 1
ATOM 695 O O . ILE A 1 85 ? -11.058 -6.431 10.398 1.00 96.25 85 ILE A O 1
ATOM 699 N N . SER A 1 86 ? -12.449 -4.800 11.071 1.00 97.88 86 SER A N 1
ATOM 700 C CA . SER A 1 86 ? -12.059 -3.883 9.997 1.00 97.88 86 SER A CA 1
ATOM 701 C C . SER A 1 86 ? -10.566 -3.551 10.063 1.00 97.88 86 SER A C 1
ATOM 703 O O . SER A 1 86 ? -9.891 -3.592 9.041 1.00 97.88 86 SER A O 1
ATOM 705 N N . LEU A 1 87 ? -10.033 -3.296 11.264 1.00 98.00 87 LEU A N 1
ATOM 706 C CA . LEU A 1 87 ? -8.634 -2.953 11.484 1.00 98.00 87 LEU A CA 1
ATOM 707 C C . LEU A 1 87 ? -7.722 -4.133 11.155 1.00 98.00 87 LEU A C 1
ATOM 709 O O . LEU A 1 87 ? -6.675 -3.935 10.540 1.00 98.00 87 LEU A O 1
ATOM 713 N N . LEU A 1 88 ? -8.118 -5.358 11.506 1.00 98.06 88 LEU A N 1
ATOM 714 C CA . LEU A 1 88 ? -7.408 -6.572 11.112 1.00 98.06 88 LEU A CA 1
ATOM 715 C C . LEU A 1 88 ? -7.356 -6.709 9.584 1.00 98.06 88 LEU A C 1
ATOM 717 O O . LEU A 1 88 ? -6.278 -6.924 9.031 1.00 98.06 88 LEU A O 1
ATOM 721 N N . VAL A 1 89 ? -8.493 -6.534 8.902 1.00 98.25 89 VAL A N 1
ATOM 722 C CA . VAL A 1 89 ? -8.569 -6.586 7.434 1.00 98.25 89 VAL A CA 1
ATOM 723 C C . VAL A 1 89 ? -7.695 -5.497 6.811 1.00 98.25 89 VAL A C 1
ATOM 725 O O . VAL A 1 89 ? -6.859 -5.812 5.9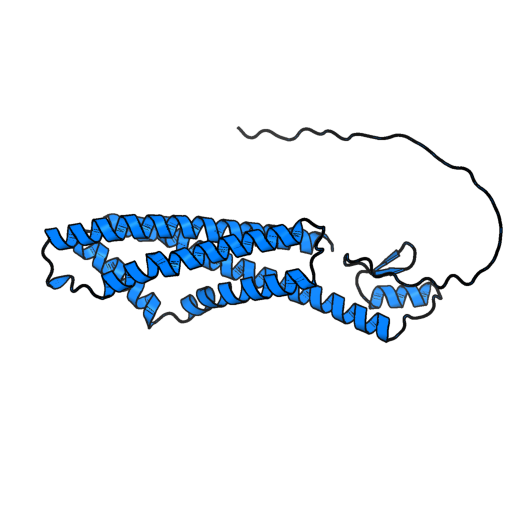68 1.00 98.25 89 VAL A O 1
ATOM 728 N N . ALA A 1 90 ? -7.809 -4.247 7.268 1.00 98.44 90 ALA A N 1
ATOM 729 C CA . ALA A 1 90 ? -7.002 -3.130 6.785 1.00 98.44 90 ALA A CA 1
ATOM 730 C C . ALA A 1 90 ? -5.501 -3.373 6.998 1.00 98.44 90 ALA A C 1
ATOM 732 O O . ALA A 1 90 ? -4.703 -3.139 6.087 1.00 98.44 90 ALA A O 1
ATOM 733 N N . THR A 1 91 ? -5.111 -3.899 8.165 1.00 98.50 91 THR A N 1
ATOM 734 C CA . THR A 1 91 ? -3.726 -4.292 8.473 1.00 98.50 91 THR A CA 1
ATOM 735 C C . THR A 1 91 ? -3.233 -5.340 7.487 1.00 98.50 91 THR A C 1
ATOM 737 O O . THR A 1 91 ? -2.190 -5.144 6.866 1.00 98.50 91 THR A O 1
ATOM 740 N N . TYR A 1 92 ? -3.994 -6.422 7.311 1.00 98.50 92 TYR A N 1
ATOM 741 C CA . TYR A 1 92 ? -3.638 -7.521 6.423 1.00 98.50 92 TYR A CA 1
ATOM 742 C C . TYR A 1 92 ? -3.467 -7.037 4.983 1.00 98.50 92 TYR A C 1
ATOM 744 O O . TYR A 1 92 ? -2.395 -7.195 4.405 1.00 98.50 92 TYR A O 1
ATOM 752 N N . THR A 1 93 ? -4.471 -6.355 4.428 1.00 98.38 93 THR A N 1
ATOM 753 C CA . THR A 1 93 ? -4.420 -5.889 3.039 1.00 98.38 93 THR A CA 1
ATOM 754 C C . THR A 1 93 ? -3.324 -4.844 2.814 1.00 98.38 93 THR A C 1
ATOM 756 O O . THR A 1 93 ? -2.667 -4.860 1.775 1.00 98.38 93 THR A O 1
ATOM 759 N N . THR A 1 94 ? -3.065 -3.966 3.791 1.00 98.56 94 THR A N 1
ATOM 760 C CA . THR A 1 94 ? -1.981 -2.973 3.698 1.00 98.56 94 THR A CA 1
ATOM 761 C C . THR A 1 94 ? -0.609 -3.637 3.767 1.00 98.56 94 THR A C 1
ATOM 763 O O . THR A 1 94 ? 0.280 -3.271 3.003 1.00 98.56 94 THR A O 1
ATOM 766 N N . ALA A 1 95 ? -0.432 -4.639 4.634 1.00 98.50 95 ALA A N 1
ATOM 767 C CA . ALA A 1 95 ? 0.799 -5.420 4.710 1.00 98.50 95 ALA A CA 1
ATOM 768 C C . ALA A 1 95 ? 1.057 -6.199 3.409 1.00 98.50 95 ALA A C 1
ATOM 770 O O . ALA A 1 95 ? 2.198 -6.264 2.955 1.00 98.50 95 ALA A O 1
ATOM 771 N N . THR A 1 96 ? 0.009 -6.721 2.764 1.00 98.44 96 THR A N 1
ATOM 772 C CA . THR A 1 96 ? 0.114 -7.338 1.434 1.00 98.44 96 THR A CA 1
ATOM 773 C C . THR A 1 96 ? 0.582 -6.326 0.386 1.00 98.44 96 THR A C 1
ATOM 775 O O . THR A 1 96 ? 1.524 -6.610 -0.351 1.00 98.44 96 THR A O 1
ATOM 778 N N . VAL A 1 97 ? -0.007 -5.124 0.344 1.00 98.19 97 VAL A N 1
ATOM 779 C CA . VAL A 1 97 ? 0.424 -4.050 -0.573 1.00 98.19 97 VAL A CA 1
ATOM 780 C C . VAL A 1 97 ? 1.864 -3.615 -0.311 1.00 98.19 97 VAL A C 1
ATOM 782 O O . VAL A 1 97 ? 2.652 -3.501 -1.251 1.00 98.19 97 VAL A O 1
ATOM 785 N N . PHE A 1 98 ? 2.240 -3.441 0.956 1.00 98.62 98 PHE A N 1
ATOM 786 C CA . PHE A 1 98 ? 3.622 -3.196 1.358 1.00 98.62 98 PHE A CA 1
ATOM 787 C C . PHE A 1 98 ? 4.566 -4.286 0.835 1.00 98.62 98 PHE A C 1
ATOM 789 O O . PHE A 1 98 ? 5.574 -3.963 0.210 1.00 98.62 98 PHE A O 1
ATOM 796 N N . GLY A 1 99 ? 4.218 -5.560 1.034 1.00 98.38 99 GLY A N 1
ATOM 797 C CA . GLY A 1 99 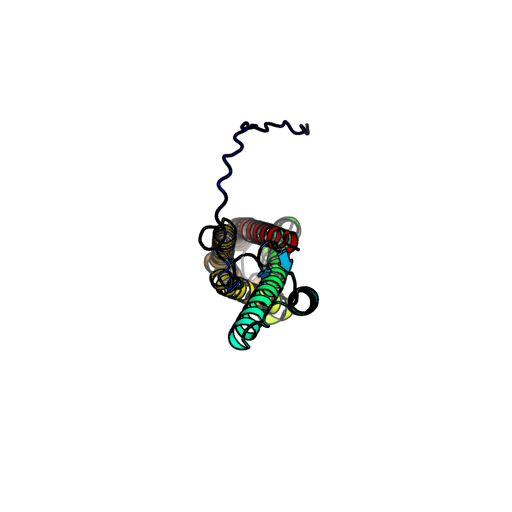? 5.003 -6.696 0.557 1.00 98.38 99 GLY A CA 1
ATOM 798 C C . GLY A 1 99 ? 5.205 -6.675 -0.957 1.00 98.38 99 GLY A C 1
ATOM 799 O O . GLY A 1 99 ? 6.324 -6.879 -1.422 1.00 98.38 99 GLY A O 1
ATOM 800 N N . MET A 1 100 ? 4.165 -6.343 -1.729 1.00 96.12 100 MET A N 1
ATOM 801 C CA . MET A 1 100 ? 4.278 -6.192 -3.184 1.00 96.12 100 MET A CA 1
ATOM 802 C C . MET A 1 100 ? 5.278 -5.091 -3.565 1.00 96.12 100 MET A C 1
ATOM 804 O O . MET A 1 100 ? 6.180 -5.335 -4.364 1.00 96.12 100 MET A O 1
ATOM 808 N N . MET A 1 101 ? 5.175 -3.899 -2.967 1.00 97.38 101 MET A N 1
ATOM 809 C CA . MET A 1 101 ? 6.106 -2.798 -3.264 1.00 97.38 101 MET A CA 1
ATOM 810 C C . MET A 1 101 ? 7.539 -3.130 -2.845 1.00 97.38 101 MET A C 1
ATOM 812 O O . MET A 1 101 ? 8.489 -2.817 -3.569 1.00 97.38 101 MET A O 1
ATOM 816 N N . LEU A 1 102 ? 7.696 -3.809 -1.707 1.00 98.56 102 LEU A N 1
ATOM 817 C CA . LEU A 1 102 ? 8.987 -4.257 -1.209 1.00 98.56 102 LEU A CA 1
ATOM 818 C C . LEU A 1 102 ? 9.636 -5.256 -2.170 1.00 98.56 102 LEU A C 1
ATOM 820 O O . LEU A 1 102 ? 10.785 -5.052 -2.545 1.00 98.56 102 LEU A O 1
ATOM 824 N N . ILE A 1 103 ? 8.905 -6.283 -2.617 1.00 98.44 103 ILE A N 1
ATOM 825 C CA . ILE A 1 103 ? 9.407 -7.280 -3.576 1.00 98.44 103 ILE A CA 1
ATOM 826 C C . ILE A 1 103 ? 9.847 -6.607 -4.878 1.00 98.44 103 ILE A C 1
ATOM 828 O O . ILE A 1 103 ? 10.909 -6.937 -5.409 1.00 98.44 103 ILE A O 1
ATOM 832 N N . PHE A 1 104 ? 9.095 -5.615 -5.364 1.00 97.56 104 PHE A N 1
ATOM 833 C CA . PHE A 1 104 ? 9.533 -4.837 -6.520 1.00 97.56 104 PHE A CA 1
ATOM 834 C C . PHE A 1 104 ? 10.843 -4.089 -6.255 1.00 97.56 104 PHE A C 1
ATOM 836 O O . PHE A 1 104 ? 11.736 -4.115 -7.096 1.00 97.56 104 PHE A O 1
ATOM 843 N N . ALA A 1 105 ? 10.984 -3.469 -5.082 1.00 97.62 105 ALA A N 1
ATOM 844 C CA . ALA A 1 105 ? 12.172 -2.696 -4.731 1.00 97.62 105 ALA A CA 1
ATOM 845 C C . ALA A 1 105 ? 13.432 -3.558 -4.547 1.00 97.62 105 ALA A C 1
ATOM 847 O O . ALA A 1 105 ? 14.511 -3.126 -4.940 1.00 97.62 105 ALA A O 1
ATOM 848 N N . ILE A 1 106 ? 13.311 -4.742 -3.933 1.00 98.12 106 ILE A N 1
ATOM 849 C CA . ILE A 1 106 ? 14.477 -5.530 -3.491 1.00 98.12 106 ILE A CA 1
ATOM 850 C C . ILE A 1 106 ? 14.734 -6.797 -4.311 1.00 98.12 106 ILE A C 1
ATOM 852 O O . ILE A 1 106 ? 15.788 -7.403 -4.149 1.00 98.12 106 ILE A O 1
ATOM 856 N N . VAL A 1 107 ? 13.794 -7.226 -5.159 1.00 98.06 107 VAL A N 1
ATOM 857 C CA . VAL A 1 107 ? 13.957 -8.426 -5.997 1.00 98.06 107 VAL A CA 1
ATOM 858 C C . VAL A 1 107 ? 13.744 -8.099 -7.466 1.00 98.06 107 VAL A C 1
ATOM 860 O O . VAL A 1 107 ? 14.669 -8.261 -8.253 1.00 98.06 107 VAL A O 1
ATOM 863 N N . VAL A 1 108 ? 12.550 -7.635 -7.848 1.00 98.12 108 VAL A N 1
ATOM 864 C CA . VAL A 1 108 ? 12.173 -7.534 -9.271 1.00 98.12 108 VAL A CA 1
ATOM 865 C C . VAL A 1 108 ? 13.049 -6.521 -9.994 1.00 98.12 108 VAL A C 1
ATOM 867 O O . VAL A 1 108 ? 13.714 -6.888 -10.959 1.00 98.12 108 VAL A O 1
ATOM 870 N N . MET A 1 109 ? 13.100 -5.277 -9.503 1.00 98.06 109 MET A N 1
ATOM 871 C CA . MET A 1 109 ? 13.856 -4.211 -10.164 1.00 98.06 109 MET A CA 1
ATOM 872 C C . MET A 1 109 ? 15.358 -4.492 -10.156 1.00 98.06 109 MET A C 1
ATOM 874 O O . MET A 1 109 ? 16.014 -4.280 -11.168 1.00 98.06 109 MET A O 1
ATOM 878 N N . LEU A 1 110 ? 15.895 -5.046 -9.062 1.00 97.88 110 LEU A N 1
ATOM 879 C CA . LEU A 1 110 ? 17.307 -5.444 -8.991 1.00 97.88 110 LEU A CA 1
ATOM 880 C C . LEU A 1 110 ? 17.635 -6.609 -9.931 1.00 97.88 110 LEU A C 1
ATOM 882 O O . LEU A 1 110 ? 18.721 -6.652 -10.500 1.00 97.88 110 LEU A O 1
ATOM 886 N N . GLY A 1 111 ? 16.704 -7.549 -10.103 1.00 98.12 111 GLY A N 1
ATOM 887 C CA . GLY A 1 111 ? 16.864 -8.681 -11.008 1.00 98.12 111 GLY A CA 1
ATOM 888 C C . GLY A 1 111 ? 16.940 -8.226 -12.462 1.00 98.12 111 GLY A C 1
ATOM 889 O O . GLY A 1 111 ? 17.914 -8.537 -13.151 1.00 98.12 111 GLY A O 1
ATOM 890 N N . ILE A 1 112 ? 15.950 -7.445 -12.908 1.00 98.25 112 ILE A N 1
ATOM 891 C CA . ILE A 1 112 ? 15.883 -6.985 -14.301 1.00 98.25 112 ILE A CA 1
ATOM 892 C C . ILE A 1 112 ? 16.916 -5.899 -14.623 1.00 98.25 112 ILE A C 1
ATOM 894 O O . ILE A 1 112 ? 17.264 -5.744 -15.788 1.00 98.25 112 ILE A O 1
ATOM 898 N N . ALA A 1 113 ? 17.467 -5.195 -13.626 1.00 97.69 113 ALA A N 1
ATOM 899 C CA . ALA A 1 113 ? 18.513 -4.186 -13.833 1.00 97.69 113 ALA A CA 1
ATOM 900 C C . ALA A 1 113 ? 19.772 -4.737 -14.533 1.00 97.69 113 ALA A C 1
ATOM 902 O O . ALA A 1 113 ? 20.496 -3.982 -15.178 1.00 97.69 113 ALA A O 1
ATOM 903 N N . ASN A 1 114 ? 20.019 -6.048 -14.465 1.00 96.44 114 ASN A N 1
ATOM 904 C CA . ASN A 1 114 ? 21.160 -6.689 -15.130 1.00 96.44 114 ASN A CA 1
ATOM 905 C C . ASN A 1 114 ? 20.932 -6.960 -16.629 1.00 96.44 114 ASN A C 1
ATOM 907 O O . ASN A 1 114 ? 21.826 -7.463 -17.306 1.00 96.44 114 ASN A O 1
ATOM 911 N N . LEU A 1 115 ? 19.735 -6.677 -17.145 1.00 98.38 115 LEU A N 1
ATOM 912 C CA . LEU A 1 115 ? 19.391 -6.859 -18.550 1.00 98.38 115 LEU A CA 1
ATOM 913 C C . LEU A 1 115 ? 19.868 -5.671 -19.401 1.00 98.38 115 LEU A C 1
ATOM 915 O O . LEU A 1 115 ? 20.117 -4.577 -18.888 1.00 98.38 115 LEU A O 1
ATOM 919 N N . SER A 1 116 ? 19.966 -5.879 -20.718 1.00 98.25 116 SER A N 1
ATOM 920 C CA . SER A 1 116 ? 20.116 -4.785 -21.689 1.00 98.25 116 SER A CA 1
ATOM 921 C C . SER A 1 116 ? 18.894 -3.862 -21.668 1.00 98.25 116 SER A C 1
ATOM 923 O O . SER A 1 116 ? 17.834 -4.252 -21.184 1.00 98.25 116 SER A O 1
ATOM 925 N N . ASP A 1 117 ? 19.013 -2.653 -22.218 1.00 98.62 117 ASP A N 1
ATOM 926 C CA . ASP A 1 117 ? 17.957 -1.636 -22.118 1.00 98.62 117 ASP A CA 1
ATOM 927 C C . ASP A 1 117 ? 16.620 -2.094 -22.719 1.00 98.62 117 ASP A C 1
ATOM 929 O O . ASP A 1 117 ? 15.589 -1.997 -22.052 1.00 98.62 117 ASP A O 1
ATOM 933 N N . ALA A 1 118 ? 16.650 -2.706 -23.909 1.00 98.12 118 ALA A N 1
ATOM 934 C CA . ALA A 1 118 ? 15.472 -3.319 -24.528 1.00 98.12 118 ALA A CA 1
ATOM 935 C C . ALA A 1 118 ? 14.845 -4.404 -23.638 1.00 98.12 118 ALA A C 1
ATOM 937 O O . ALA A 1 118 ? 13.638 -4.405 -23.404 1.00 98.12 118 ALA A O 1
ATOM 938 N N . ASN A 1 119 ? 15.666 -5.301 -23.084 1.00 98.44 119 ASN A N 1
ATOM 939 C CA . ASN A 1 119 ? 15.185 -6.413 -22.266 1.00 98.44 119 ASN A CA 1
ATOM 940 C C . ASN A 1 119 ? 14.667 -5.950 -20.897 1.00 98.44 119 ASN A C 1
ATOM 942 O O . ASN A 1 119 ? 13.700 -6.517 -20.398 1.00 98.44 119 ASN A O 1
ATOM 946 N N . PHE A 1 120 ? 15.265 -4.921 -20.292 1.00 98.69 120 PHE A N 1
ATOM 947 C CA . PHE A 1 120 ? 14.765 -4.301 -19.065 1.00 98.69 120 PHE A CA 1
ATOM 948 C C . PHE A 1 120 ? 13.375 -3.698 -19.294 1.00 98.69 120 PHE A C 1
ATOM 950 O O . PHE A 1 120 ? 12.429 -4.014 -18.568 1.00 98.69 120 PHE A O 1
ATOM 957 N N . LEU A 1 121 ? 13.251 -2.845 -20.318 1.00 98.69 121 LEU A N 1
ATOM 958 C CA . LEU A 1 121 ? 12.012 -2.142 -20.645 1.00 98.69 121 LEU A CA 1
ATOM 959 C C . LEU A 1 121 ? 10.919 -3.136 -21.047 1.00 98.69 121 LEU A C 1
ATOM 961 O O . LEU A 1 121 ? 9.806 -3.061 -20.529 1.00 98.69 121 LEU A O 1
ATOM 965 N N . GLY A 1 122 ? 11.258 -4.120 -21.883 1.00 98.56 122 GLY A N 1
ATOM 966 C CA . GLY A 1 122 ? 10.357 -5.194 -22.294 1.00 98.56 122 GLY A CA 1
ATOM 967 C C . GLY A 1 122 ? 9.906 -6.075 -21.127 1.00 98.56 122 GLY A C 1
ATOM 968 O O . GLY A 1 122 ? 8.715 -6.358 -21.001 1.00 98.56 122 GLY A O 1
ATOM 969 N N . ALA A 1 123 ? 10.815 -6.453 -20.220 1.00 98.44 123 ALA A N 1
ATOM 970 C CA . ALA A 1 123 ? 10.465 -7.237 -19.036 1.00 98.44 123 ALA A CA 1
ATOM 971 C C . ALA A 1 123 ? 9.514 -6.471 -18.109 1.00 98.44 123 ALA A C 1
ATOM 973 O O . ALA A 1 123 ? 8.501 -7.024 -17.676 1.00 98.44 123 ALA A O 1
ATOM 974 N N . PHE A 1 124 ? 9.801 -5.195 -17.828 1.00 98.44 124 PHE A N 1
ATOM 975 C CA . PHE A 1 124 ? 8.913 -4.379 -17.004 1.00 98.44 124 PHE A CA 1
ATOM 976 C C . PHE A 1 124 ? 7.545 -4.201 -17.674 1.00 98.44 124 PHE A C 1
ATOM 978 O O . PHE A 1 124 ? 6.517 -4.381 -17.019 1.00 98.44 124 PHE A O 1
ATOM 985 N N . LYS A 1 125 ? 7.523 -3.910 -18.981 1.00 97.62 125 LYS A N 1
ATOM 986 C CA . LYS A 1 125 ? 6.295 -3.777 -19.773 1.00 97.62 125 LYS A CA 1
ATOM 987 C C . LYS A 1 125 ? 5.438 -5.043 -19.683 1.00 97.62 125 LYS A C 1
ATOM 989 O O . LYS A 1 125 ? 4.262 -4.945 -19.352 1.00 97.62 125 LYS A O 1
ATOM 994 N N . ALA A 1 126 ? 6.028 -6.227 -19.859 1.00 96.88 126 ALA A N 1
ATOM 995 C CA . ALA A 1 126 ? 5.317 -7.502 -19.745 1.00 96.88 126 ALA A CA 1
ATOM 996 C C . ALA A 1 126 ? 4.736 -7.742 -18.337 1.00 96.88 126 ALA A C 1
ATOM 998 O O . ALA A 1 126 ? 3.584 -8.163 -18.204 1.00 96.88 126 ALA A O 1
ATOM 999 N N . ILE A 1 127 ? 5.504 -7.444 -17.282 1.00 96.06 127 ILE A N 1
ATOM 1000 C CA . ILE A 1 127 ? 5.035 -7.535 -15.888 1.00 96.06 127 ILE A CA 1
ATOM 1001 C C . ILE A 1 127 ? 3.834 -6.609 -15.663 1.00 96.06 127 ILE A C 1
ATOM 1003 O O . ILE A 1 127 ? 2.822 -7.015 -15.089 1.00 96.06 127 ILE A O 1
ATOM 1007 N N . ASP A 1 128 ? 3.934 -5.365 -16.120 1.00 95.31 128 ASP A N 1
ATOM 1008 C CA . ASP A 1 128 ? 2.892 -4.362 -15.949 1.00 95.31 128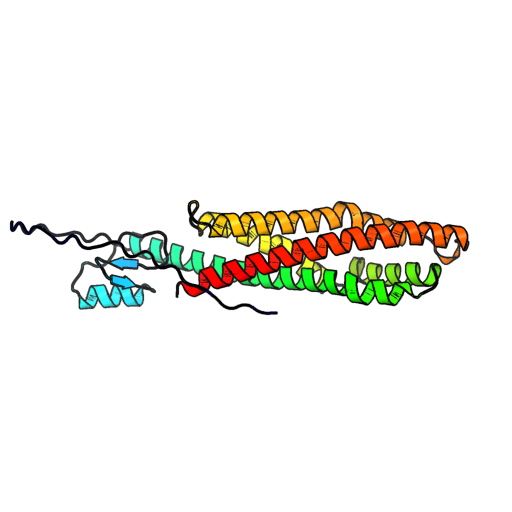 ASP A CA 1
ATOM 1009 C C . ASP A 1 128 ? 1.626 -4.686 -16.764 1.00 95.31 128 ASP A C 1
ATOM 1011 O O . ASP A 1 128 ? 0.520 -4.540 -16.246 1.00 95.31 128 ASP A O 1
ATOM 1015 N N . THR A 1 129 ? 1.747 -5.253 -17.969 1.00 95.06 129 THR A N 1
ATOM 1016 C CA . THR A 1 129 ? 0.592 -5.722 -18.757 1.00 95.06 129 THR A CA 1
ATOM 1017 C C . THR A 1 129 ? -0.232 -6.759 -17.992 1.00 95.06 129 THR A C 1
ATOM 1019 O O . THR A 1 129 ? -1.465 -6.681 -17.979 1.00 95.06 129 THR A O 1
ATOM 1022 N N . VAL A 1 130 ? 0.427 -7.705 -17.308 1.00 93.50 130 VAL A N 1
ATOM 1023 C CA . VAL A 1 130 ? -0.250 -8.704 -16.464 1.00 93.50 130 VAL A CA 1
ATOM 1024 C C . VAL A 1 130 ? -1.043 -8.015 -15.351 1.00 93.50 130 VAL A C 1
ATOM 1026 O O . VAL A 1 130 ? -2.206 -8.358 -15.126 1.00 93.50 130 VAL A O 1
ATOM 1029 N N . ILE A 1 131 ? -0.451 -7.011 -14.698 1.00 88.06 131 ILE A N 1
ATOM 1030 C CA . ILE A 1 131 ? -1.100 -6.231 -13.636 1.00 88.06 131 ILE A CA 1
ATOM 1031 C C . ILE A 1 131 ? -2.321 -5.473 -14.172 1.00 88.06 131 ILE A C 1
ATOM 1033 O O . ILE A 1 131 ? -3.383 -5.542 -13.556 1.00 88.06 131 ILE A O 1
ATOM 1037 N N . GLN A 1 132 ? -2.199 -4.781 -15.308 1.00 83.62 132 GLN A N 1
ATOM 1038 C CA . GLN A 1 132 ? -3.257 -3.907 -15.825 1.00 83.62 132 GLN A CA 1
ATOM 1039 C C . GLN A 1 132 ? -4.464 -4.660 -16.404 1.00 83.62 132 GLN A C 1
ATOM 1041 O O . GLN A 1 132 ? -5.588 -4.175 -16.296 1.00 83.62 132 GLN A O 1
ATOM 1046 N N . THR A 1 133 ? -4.260 -5.831 -17.014 1.00 81.69 133 THR A N 1
ATOM 1047 C CA . THR A 1 133 ? -5.311 -6.497 -17.814 1.00 81.69 133 THR A CA 1
ATOM 1048 C C . THR A 1 133 ? -5.852 -7.790 -17.210 1.00 81.69 133 THR A C 1
ATOM 1050 O O . THR A 1 133 ? -6.977 -8.175 -17.519 1.00 81.69 133 THR A O 1
ATOM 1053 N N . SER A 1 134 ? -5.074 -8.482 -16.371 1.00 69.69 134 SER A N 1
ATOM 1054 C CA . SER A 1 134 ? -5.268 -9.927 -16.178 1.00 69.69 134 SER A CA 1
ATOM 1055 C C . SER A 1 134 ? -5.213 -10.410 -14.723 1.00 69.69 134 SER A C 1
ATOM 1057 O O . SER A 1 134 ? -5.303 -11.614 -14.491 1.00 69.69 134 SER A O 1
ATOM 1059 N N . GLN A 1 135 ? -5.070 -9.525 -13.724 1.00 86.44 135 GLN A N 1
ATOM 1060 C CA . GLN A 1 135 ? -4.876 -9.941 -12.323 1.00 86.44 135 GLN A CA 1
ATOM 1061 C C . GLN A 1 135 ? -5.949 -9.416 -11.356 1.00 86.44 135 GLN A C 1
ATOM 1063 O O . GLN A 1 135 ? -5.720 -8.441 -10.634 1.00 86.44 135 GLN A O 1
ATOM 1068 N N . PRO A 1 136 ? -7.107 -10.099 -11.240 1.00 88.69 136 PRO A N 1
ATOM 1069 C CA . PRO A 1 136 ? -8.178 -9.688 -10.328 1.00 88.69 136 PRO A CA 1
ATOM 1070 C C . PRO A 1 136 ? -7.743 -9.706 -8.857 1.00 88.69 136 PRO A C 1
ATOM 1072 O O . PRO A 1 136 ? -8.199 -8.885 -8.065 1.00 88.69 136 PRO A O 1
ATOM 1075 N N . VAL A 1 137 ? -6.818 -10.598 -8.488 1.00 91.31 137 VAL A N 1
ATOM 1076 C CA . VAL A 1 137 ? -6.278 -10.680 -7.123 1.00 91.31 137 VAL A CA 1
ATOM 1077 C C . VAL A 1 137 ? -5.464 -9.431 -6.776 1.00 91.31 137 VAL A C 1
ATOM 1079 O O . VAL A 1 137 ? -5.593 -8.911 -5.670 1.00 91.31 137 VAL A O 1
ATOM 1082 N N . PHE A 1 138 ? -4.680 -8.900 -7.721 1.00 90.06 138 PHE A N 1
ATOM 1083 C CA . PHE A 1 138 ? -3.941 -7.655 -7.506 1.00 90.06 138 PHE A CA 1
ATOM 1084 C C . PHE A 1 138 ? -4.905 -6.501 -7.221 1.00 90.06 138 PHE A C 1
ATOM 1086 O O . PHE A 1 138 ? -4.769 -5.825 -6.203 1.00 90.06 138 PHE A O 1
ATOM 1093 N N . PHE A 1 139 ? -5.930 -6.327 -8.063 1.00 90.75 139 PHE A N 1
ATOM 1094 C CA . PHE A 1 139 ? -6.941 -5.286 -7.871 1.00 90.75 139 PHE A CA 1
ATOM 1095 C C . PHE A 1 139 ? -7.733 -5.453 -6.574 1.00 90.75 139 PHE A C 1
ATOM 1097 O O . PHE A 1 139 ? -8.007 -4.455 -5.909 1.00 90.75 139 PHE A O 1
ATOM 1104 N N . LEU A 1 140 ? -8.052 -6.689 -6.178 1.00 93.50 140 LEU A N 1
ATOM 1105 C CA . LEU A 1 140 ? -8.714 -6.972 -4.906 1.00 93.50 140 LEU A CA 1
ATOM 1106 C C . LEU A 1 140 ? -7.897 -6.435 -3.729 1.00 93.50 140 LEU A C 1
ATOM 1108 O O . LEU A 1 140 ? -8.440 -5.720 -2.893 1.00 93.50 140 LEU A O 1
ATOM 1112 N N . PHE A 1 141 ? -6.599 -6.730 -3.664 1.00 94.56 141 PHE A N 1
ATOM 1113 C CA . PHE A 1 141 ? -5.754 -6.222 -2.582 1.00 94.56 141 PHE A CA 1
ATOM 1114 C C . PHE A 1 141 ? -5.469 -4.724 -2.715 1.00 94.56 141 PHE A C 1
ATOM 1116 O O . PHE A 1 141 ? -5.410 -4.020 -1.706 1.00 94.56 141 PHE A O 1
ATOM 1123 N N . TRP A 1 142 ? -5.341 -4.209 -3.937 1.00 93.50 142 TRP A N 1
ATOM 1124 C CA . TRP A 1 142 ? -5.056 -2.797 -4.172 1.00 93.50 142 TRP A CA 1
ATOM 1125 C C . TRP A 1 142 ? -6.243 -1.897 -3.816 1.00 93.50 142 TRP A C 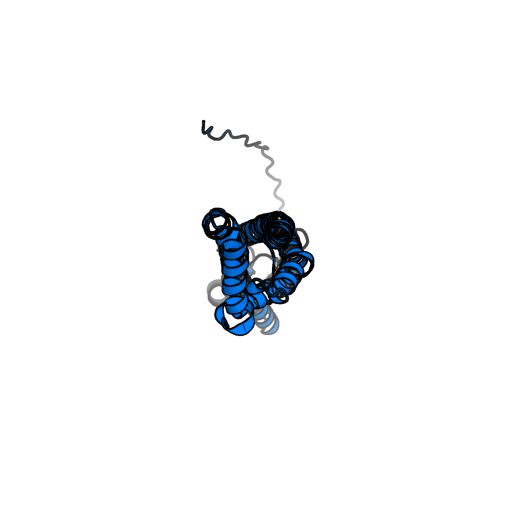1
ATOM 1127 O O . TRP A 1 142 ? -6.132 -1.037 -2.948 1.00 93.50 142 TRP A O 1
ATOM 1137 N N . VAL A 1 143 ? -7.406 -2.119 -4.431 1.00 94.94 143 VAL A N 1
ATOM 1138 C CA . VAL A 1 143 ? -8.630 -1.347 -4.161 1.00 94.94 143 VAL A CA 1
ATOM 1139 C C . VAL A 1 143 ? -9.206 -1.716 -2.798 1.00 94.94 143 VAL A C 1
ATOM 1141 O O . VAL A 1 143 ? -9.623 -0.840 -2.041 1.00 94.94 143 VAL A O 1
ATOM 1144 N N . GLY A 1 144 ? -9.180 -3.003 -2.445 1.00 96.25 144 GLY A N 1
ATOM 1145 C CA . GLY A 1 144 ? -9.670 -3.481 -1.156 1.00 96.25 144 GLY A CA 1
ATOM 1146 C C . GLY A 1 144 ? -8.906 -2.887 0.020 1.00 96.25 144 GLY A C 1
ATOM 1147 O O . GLY A 1 144 ? -9.540 -2.534 1.008 1.00 96.25 144 GLY A O 1
ATOM 1148 N N . SER A 1 145 ? -7.587 -2.678 -0.087 1.00 97.88 145 SER A N 1
ATOM 1149 C CA . SER A 1 145 ? -6.836 -2.002 0.982 1.00 97.88 145 SER A CA 1
ATOM 1150 C C . SER A 1 145 ? -7.224 -0.532 1.146 1.00 97.88 145 SER A C 1
ATOM 1152 O O . SER A 1 145 ? -7.325 -0.072 2.281 1.00 97.88 145 SER A O 1
ATOM 1154 N N . VAL A 1 146 ? -7.530 0.189 0.058 1.00 97.81 146 VAL A N 1
ATOM 1155 C CA . VAL A 1 146 ? -8.041 1.571 0.143 1.00 97.81 146 VAL A CA 1
ATOM 1156 C C . VAL A 1 146 ? -9.366 1.592 0.893 1.00 97.81 146 VAL A C 1
ATOM 1158 O O . VAL A 1 146 ? -9.529 2.347 1.851 1.00 97.81 146 VAL A O 1
ATOM 1161 N N . LEU A 1 147 ? -10.307 0.743 0.475 1.00 98.12 147 LEU A N 1
ATOM 1162 C CA . LEU A 1 147 ? -11.630 0.673 1.087 1.00 98.12 147 LEU A CA 1
ATOM 1163 C C . LEU A 1 147 ? -11.543 0.248 2.553 1.00 98.12 147 LEU A C 1
ATOM 1165 O O . LEU A 1 147 ? -12.146 0.897 3.404 1.00 98.12 147 LEU A O 1
ATOM 1169 N N . ALA A 1 148 ? -10.755 -0.784 2.861 1.00 98.25 148 ALA A N 1
ATOM 1170 C CA . ALA A 1 148 ? -10.551 -1.250 4.225 1.00 98.25 148 ALA A CA 1
ATOM 1171 C C . ALA A 1 148 ? -9.980 -0.135 5.110 1.00 98.25 148 ALA A C 1
ATOM 1173 O O . ALA A 1 148 ? -10.541 0.142 6.167 1.00 98.25 148 ALA A O 1
ATOM 1174 N N . GLN A 1 149 ? -8.939 0.571 4.656 1.00 98.38 149 GLN A N 1
ATOM 1175 C CA . GLN A 1 149 ? -8.324 1.650 5.429 1.00 98.38 149 GLN A CA 1
ATOM 1176 C C . GLN A 1 149 ? -9.305 2.806 5.698 1.00 98.38 149 GLN A C 1
ATOM 1178 O O . GLN A 1 149 ? -9.378 3.306 6.822 1.00 98.38 149 GLN A O 1
ATOM 1183 N N . LEU A 1 150 ? -10.089 3.221 4.696 1.00 98.06 150 LEU A N 1
ATOM 1184 C CA . LEU A 1 150 ? -11.070 4.303 4.847 1.00 98.06 150 LEU A CA 1
ATOM 1185 C C . LEU A 1 150 ? -12.256 3.903 5.736 1.00 98.06 150 LEU A C 1
ATOM 1187 O O . LEU A 1 150 ? -12.702 4.702 6.561 1.00 98.06 150 LEU A O 1
ATOM 1191 N N . VAL A 1 151 ? -12.744 2.667 5.613 1.00 98.25 151 VAL A N 1
ATOM 1192 C CA . VAL A 1 151 ? -13.804 2.134 6.481 1.00 98.25 151 VAL A CA 1
ATOM 1193 C C . VAL A 1 151 ? -13.316 2.054 7.925 1.00 98.25 151 VAL A C 1
ATOM 1195 O O . VAL A 1 151 ? -13.999 2.544 8.825 1.00 98.25 151 VAL A O 1
ATOM 1198 N N . THR A 1 152 ? -12.115 1.518 8.158 1.00 98.25 152 THR A N 1
ATOM 1199 C CA . THR A 1 152 ? -11.511 1.464 9.495 1.00 98.25 152 THR A CA 1
ATOM 1200 C C . THR A 1 152 ? -11.322 2.854 10.086 1.00 98.25 152 THR A C 1
ATOM 1202 O O . THR A 1 152 ? -11.606 3.044 11.265 1.00 98.25 152 THR A O 1
ATOM 1205 N N . MET A 1 153 ? -10.917 3.848 9.288 1.00 97.94 153 MET A N 1
ATOM 1206 C CA . MET A 1 153 ? -10.869 5.243 9.733 1.00 97.94 153 MET A CA 1
ATOM 1207 C C . MET A 1 153 ? -12.240 5.739 10.205 1.00 97.94 153 MET A C 1
ATOM 1209 O O . MET A 1 153 ? -12.357 6.281 11.305 1.00 97.94 153 MET A O 1
ATOM 1213 N N . GLY A 1 154 ? -13.278 5.553 9.384 1.00 97.31 154 GLY A N 1
ATOM 1214 C CA . GLY A 1 154 ? -14.639 5.987 9.706 1.00 97.31 154 GLY A CA 1
ATOM 1215 C C . GLY A 1 154 ? -15.162 5.349 10.994 1.00 97.31 154 GLY A C 1
ATOM 1216 O O . GLY A 1 154 ? -15.666 6.049 11.873 1.00 97.31 154 GLY A O 1
ATOM 1217 N N . LEU A 1 155 ? -14.964 4.038 11.145 1.00 95.69 155 LEU A N 1
ATOM 1218 C CA . LEU A 1 155 ? -15.300 3.302 12.365 1.00 95.69 155 LEU A CA 1
ATOM 1219 C C . LEU A 1 155 ? -14.468 3.779 13.562 1.00 95.69 155 LEU A C 1
ATOM 1221 O O . LEU A 1 155 ? -15.005 3.967 14.651 1.00 95.69 155 LEU A O 1
ATOM 1225 N N . GLY A 1 156 ? -13.181 4.059 13.359 1.00 95.12 156 GLY A N 1
ATOM 1226 C CA . GLY A 1 156 ? -12.287 4.569 14.394 1.00 95.12 156 GLY A CA 1
ATOM 1227 C C . GLY A 1 156 ? -12.722 5.922 14.957 1.00 95.12 156 GLY A C 1
ATOM 1228 O O . GLY A 1 156 ? -12.588 6.144 16.157 1.00 95.12 156 GLY A O 1
ATOM 1229 N N . PHE A 1 157 ? -13.309 6.811 14.148 1.00 94.88 157 PHE A N 1
ATOM 1230 C CA . PHE A 1 157 ? -13.883 8.070 14.646 1.00 94.88 157 PHE A CA 1
ATOM 1231 C C . PHE A 1 157 ? -15.116 7.877 15.538 1.00 94.88 157 PHE A C 1
ATOM 1233 O O . PHE A 1 157 ? -15.387 8.734 16.388 1.00 94.88 157 PHE A O 1
ATOM 1240 N N . ALA A 1 158 ? -15.864 6.791 15.332 1.00 90.31 158 ALA A N 1
ATOM 1241 C CA . ALA A 1 158 ? -17.020 6.437 16.147 1.00 90.31 158 ALA A CA 1
ATOM 1242 C C . ALA A 1 158 ? -16.610 5.702 17.436 1.00 90.31 158 ALA A C 1
ATOM 1244 O O . ALA A 1 158 ? -17.180 5.969 18.492 1.00 90.31 158 ALA A O 1
ATOM 1245 N N . GLU A 1 159 ? -15.607 4.827 17.349 1.00 88.69 159 GLU A N 1
ATOM 1246 C CA . GLU A 1 159 ? -15.208 3.919 18.428 1.00 88.69 159 GLU A CA 1
ATOM 1247 C C . GLU A 1 159 ? -14.126 4.501 19.355 1.00 88.69 159 GLU A C 1
ATOM 1249 O O . GLU A 1 159 ? -14.220 4.419 20.580 1.00 88.69 159 GLU A O 1
ATOM 1254 N N . LEU A 1 160 ? -13.080 5.119 18.799 1.00 89.62 160 LEU A N 1
ATOM 1255 C CA . LEU A 1 160 ? -11.900 5.510 19.571 1.00 89.62 160 LEU A CA 1
ATOM 1256 C C . LEU A 1 160 ? -12.114 6.810 20.356 1.00 89.62 160 LEU A C 1
ATOM 1258 O O . LEU A 1 160 ? -12.807 7.746 19.941 1.00 89.62 160 LEU A O 1
ATOM 1262 N N . ASP A 1 161 ? -11.450 6.915 21.511 1.00 85.88 161 ASP A N 1
ATOM 1263 C CA . ASP A 1 161 ? -11.514 8.142 22.295 1.00 85.88 161 ASP A CA 1
ATOM 1264 C C . ASP A 1 161 ? -10.734 9.291 21.640 1.00 85.88 161 ASP A C 1
ATOM 1266 O O . ASP A 1 161 ? -9.529 9.201 21.410 1.00 85.88 161 ASP A O 1
ATOM 1270 N N . LYS A 1 162 ? -11.420 10.420 21.427 1.00 82.56 162 LYS A N 1
ATOM 1271 C CA . LYS A 1 162 ? -10.880 11.626 20.782 1.00 82.56 162 LYS A CA 1
ATOM 1272 C C . LYS A 1 162 ? -9.767 12.299 21.589 1.00 82.56 162 LYS A C 1
ATOM 1274 O O . LYS A 1 162 ? -8.997 13.065 21.026 1.00 82.56 162 LYS A O 1
ATOM 1279 N N . LYS A 1 163 ? -9.703 12.045 22.901 1.00 79.69 163 LYS A N 1
ATOM 1280 C CA . LYS A 1 163 ? -8.643 12.549 23.790 1.00 79.69 163 LYS A CA 1
ATOM 1281 C C . LYS A 1 163 ? -7.500 11.546 23.983 1.00 79.69 163 LYS A C 1
ATOM 1283 O O . LYS A 1 163 ? -6.494 11.890 24.595 1.00 79.69 163 LYS A O 1
ATOM 1288 N N . GLY A 1 164 ? -7.660 10.315 23.495 1.00 85.38 164 GLY A N 1
ATOM 1289 C CA . GLY A 1 164 ? -6.643 9.272 23.556 1.00 85.38 164 GLY A CA 1
ATOM 1290 C C . GLY A 1 164 ? -5.688 9.322 22.364 1.00 85.38 164 GLY A C 1
ATOM 1291 O O . GLY A 1 164 ? -5.973 9.924 21.334 1.00 85.38 164 GLY A O 1
ATOM 1292 N N . PHE A 1 165 ? -4.556 8.631 22.481 1.00 91.06 165 PHE A N 1
ATOM 1293 C CA . PHE A 1 165 ? -3.527 8.590 21.435 1.00 91.06 165 PHE A CA 1
ATOM 1294 C C . PHE A 1 165 ? -3.847 7.614 20.281 1.00 91.06 165 PHE A C 1
ATOM 1296 O O . PHE A 1 165 ? -3.256 7.715 19.210 1.00 91.06 165 PHE A O 1
ATOM 1303 N N . LYS A 1 166 ? -4.807 6.693 20.469 1.00 94.12 166 LYS A N 1
ATOM 1304 C CA . LYS A 1 166 ? -5.196 5.671 19.476 1.00 94.12 166 LYS A CA 1
ATOM 1305 C C . LYS A 1 166 ? -5.760 6.273 18.180 1.00 94.12 166 LYS A C 1
ATOM 1307 O O . LYS A 1 166 ? -5.374 5.847 17.097 1.00 94.12 166 LYS A O 1
ATOM 1312 N N . LEU A 1 167 ? -6.649 7.266 18.282 1.00 94.62 167 LEU A N 1
ATOM 1313 C CA . LEU A 1 167 ? -7.256 7.901 17.106 1.00 94.62 167 LEU A CA 1
ATOM 1314 C C . LEU A 1 167 ? -6.218 8.678 16.269 1.00 94.62 167 LEU A C 1
ATOM 1316 O O . LEU A 1 167 ? -6.163 8.447 15.063 1.00 94.62 167 LEU A O 1
ATOM 1320 N N . PRO A 1 168 ? -5.342 9.519 16.859 1.00 96.31 168 PRO A N 1
ATOM 1321 C CA . PRO A 1 168 ? -4.227 10.119 16.129 1.00 96.31 168 PRO A CA 1
ATOM 1322 C C . PRO A 1 168 ? -3.334 9.107 15.398 1.00 96.31 168 PRO A C 1
ATOM 1324 O O . PRO A 1 168 ? -2.959 9.367 14.259 1.00 96.31 168 PRO A O 1
ATOM 1327 N N . LEU A 1 169 ? -3.027 7.948 15.999 1.00 96.44 169 LEU A N 1
ATOM 1328 C CA . LEU A 1 169 ? -2.243 6.899 15.328 1.00 96.44 169 LEU A CA 1
ATOM 1329 C C . LEU A 1 169 ? -2.934 6.388 14.056 1.00 96.44 169 LEU A C 1
ATOM 1331 O O . LEU A 1 169 ? -2.288 6.286 13.015 1.00 96.44 169 LEU A O 1
ATOM 1335 N N . LEU A 1 170 ? -4.243 6.120 14.123 1.00 97.94 170 LEU A N 1
ATOM 1336 C CA . LEU A 1 170 ? -5.035 5.698 12.963 1.00 97.94 170 LEU A CA 1
ATOM 1337 C C . LEU A 1 170 ? -5.067 6.775 11.870 1.00 97.94 170 LEU A C 1
ATOM 1339 O O . LEU A 1 170 ? -4.918 6.467 10.684 1.00 97.94 170 LEU A O 1
ATOM 1343 N N . VAL A 1 171 ? -5.230 8.041 12.273 1.00 98.12 171 VAL A N 1
ATOM 1344 C CA . VAL A 1 171 ? -5.220 9.200 11.368 1.00 98.12 171 VAL A CA 1
ATOM 1345 C C . VAL A 1 171 ? -3.891 9.319 10.641 1.00 98.12 171 VAL A C 1
ATOM 1347 O O . VAL A 1 171 ? -3.876 9.349 9.412 1.00 98.12 171 VAL A O 1
ATOM 1350 N N . ILE A 1 172 ? -2.780 9.316 11.375 1.00 98.38 172 ILE A N 1
ATOM 1351 C CA . ILE A 1 172 ? -1.436 9.393 10.797 1.00 98.38 172 ILE A CA 1
ATOM 1352 C C . ILE A 1 172 ? -1.189 8.210 9.858 1.00 98.38 172 ILE A C 1
ATOM 1354 O O . ILE A 1 172 ? -0.759 8.424 8.727 1.00 98.38 172 ILE A O 1
ATOM 1358 N N . GLY A 1 173 ? -1.517 6.984 10.279 1.00 98.38 173 GLY A N 1
ATOM 1359 C CA . GLY A 1 173 ? -1.382 5.796 9.434 1.00 98.38 173 GLY A CA 1
ATOM 1360 C C . GLY A 1 173 ? -2.152 5.931 8.122 1.00 98.38 173 GLY A C 1
ATOM 1361 O O . GLY A 1 173 ? -1.604 5.711 7.048 1.00 98.38 173 GLY A O 1
ATOM 1362 N N . THR A 1 174 ? -3.397 6.399 8.174 1.00 98.50 174 THR A N 1
ATOM 1363 C CA . THR A 1 174 ? -4.199 6.577 6.955 1.00 98.50 174 THR A CA 1
ATOM 1364 C C . THR A 1 174 ? -3.664 7.687 6.058 1.00 98.50 174 THR A C 1
ATOM 1366 O O . THR A 1 174 ? -3.673 7.534 4.841 1.00 98.50 174 THR A O 1
ATOM 1369 N N . LEU A 1 175 ? -3.156 8.787 6.618 1.00 98.62 175 LEU A N 1
ATOM 1370 C CA . LEU A 1 175 ? -2.526 9.839 5.817 1.00 98.62 175 LEU A CA 1
ATOM 1371 C C . LEU A 1 175 ? -1.278 9.320 5.092 1.00 98.62 175 LEU A C 1
ATOM 1373 O O . LEU A 1 175 ? -1.128 9.577 3.899 1.00 98.62 175 LEU A O 1
ATOM 1377 N N . LEU A 1 176 ? -0.426 8.545 5.770 1.00 98.75 176 LEU A N 1
ATOM 1378 C CA . LEU A 1 176 ? 0.727 7.892 5.140 1.00 98.75 176 LEU A CA 1
ATOM 1379 C C . LEU A 1 176 ? 0.280 6.957 4.011 1.00 98.75 176 LEU A C 1
ATOM 1381 O O . LEU A 1 176 ? 0.815 7.026 2.906 1.00 98.75 176 LEU A O 1
ATOM 1385 N N . TYR A 1 177 ? -0.747 6.142 4.248 1.00 98.50 177 TYR A N 1
ATOM 1386 C CA . TYR A 1 177 ? -1.313 5.263 3.229 1.00 98.50 177 TYR A CA 1
ATOM 1387 C C . TYR A 1 177 ? -1.781 6.039 1.988 1.00 98.50 177 TYR A C 1
ATOM 1389 O O . TYR A 1 177 ? -1.425 5.692 0.860 1.00 98.50 177 TYR A O 1
ATOM 1397 N N . ILE A 1 178 ? -2.521 7.135 2.183 1.00 98.38 178 ILE A N 1
ATOM 1398 C CA . ILE A 1 178 ? -2.989 7.994 1.087 1.00 98.38 178 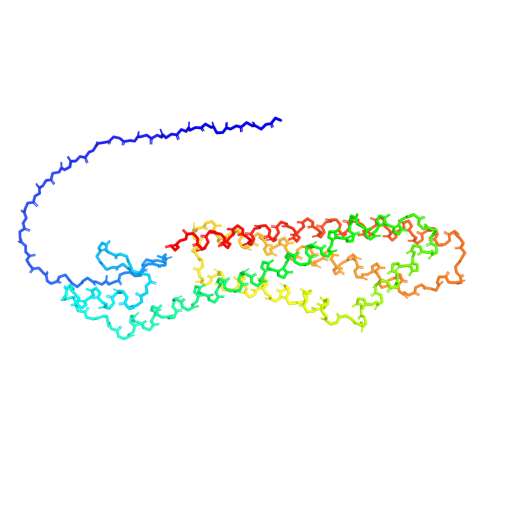ILE A CA 1
ATOM 1399 C C . ILE A 1 178 ? -1.819 8.654 0.350 1.00 98.38 178 ILE A C 1
ATOM 1401 O O . ILE A 1 178 ? -1.860 8.735 -0.876 1.00 98.38 178 ILE A O 1
ATOM 1405 N N . LEU A 1 179 ? -0.749 9.057 1.041 1.00 98.38 179 LEU A N 1
ATOM 1406 C CA . LEU A 1 179 ? 0.465 9.564 0.389 1.00 98.38 179 LEU A CA 1
ATOM 1407 C C . LEU A 1 179 ? 1.125 8.504 -0.507 1.00 98.38 179 LEU A C 1
ATOM 1409 O O . LEU A 1 179 ? 1.554 8.821 -1.618 1.00 98.38 179 LEU A O 1
ATOM 1413 N N . GLY A 1 180 ? 1.159 7.241 -0.072 1.00 98.06 180 GLY A N 1
ATOM 1414 C CA . GLY A 1 180 ? 1.613 6.124 -0.906 1.00 98.06 180 GLY A CA 1
ATOM 1415 C C . GLY A 1 180 ? 0.743 5.935 -2.157 1.00 98.06 180 GLY A C 1
ATOM 1416 O O . GLY A 1 180 ? 1.261 5.793 -3.268 1.00 98.06 180 GLY A O 1
ATOM 1417 N N . GLN A 1 181 ? -0.581 6.017 -2.011 1.00 97.75 181 GLN A N 1
ATOM 1418 C CA . GLN A 1 181 ? -1.502 5.929 -3.150 1.00 97.75 181 GLN A CA 1
ATOM 1419 C C . GLN A 1 181 ? -1.388 7.124 -4.100 1.00 97.75 181 GLN A C 1
ATOM 1421 O O . GLN A 1 181 ? -1.409 6.947 -5.319 1.00 97.75 181 GLN A O 1
ATOM 1426 N N . PHE A 1 182 ? -1.172 8.324 -3.565 1.00 97.56 182 PHE A N 1
ATOM 1427 C CA . PHE A 1 182 ? -0.917 9.512 -4.368 1.00 97.56 182 PHE A CA 1
ATOM 1428 C C . PHE A 1 182 ? 0.348 9.357 -5.218 1.00 97.56 182 PHE A C 1
ATOM 1430 O O . PHE A 1 182 ? 0.329 9.674 -6.407 1.00 97.56 182 PHE A O 1
ATOM 1437 N N . ALA A 1 183 ? 1.428 8.804 -4.656 1.00 96.69 183 ALA A N 1
ATOM 1438 C CA . ALA A 1 183 ? 2.639 8.525 -5.423 1.00 96.69 183 ALA A CA 1
ATOM 1439 C C . ALA A 1 183 ? 2.387 7.525 -6.567 1.00 96.69 183 ALA A C 1
ATOM 1441 O O . ALA A 1 183 ? 2.880 7.732 -7.678 1.00 96.69 183 ALA A O 1
ATOM 1442 N N . THR A 1 184 ? 1.561 6.496 -6.335 1.00 96.12 184 THR A N 1
ATOM 1443 C CA . THR A 1 184 ? 1.150 5.551 -7.388 1.00 96.12 184 THR A CA 1
ATOM 1444 C C . THR A 1 184 ? 0.452 6.272 -8.537 1.00 96.12 184 THR A C 1
ATOM 1446 O O . THR A 1 184 ? 0.854 6.116 -9.688 1.00 96.12 184 THR A O 1
ATOM 1449 N N . ALA A 1 185 ? -0.557 7.088 -8.229 1.00 96.69 185 ALA A N 1
ATOM 1450 C CA . ALA A 1 185 ? -1.340 7.796 -9.237 1.00 96.69 185 ALA A CA 1
ATOM 1451 C C . ALA A 1 185 ? -0.527 8.866 -9.979 1.00 96.69 185 ALA A C 1
ATOM 1453 O O . ALA A 1 185 ? -0.713 9.061 -11.177 1.00 96.69 185 ALA A O 1
ATOM 1454 N N . ARG A 1 186 ? 0.376 9.569 -9.282 1.00 97.81 186 ARG A N 1
ATOM 1455 C CA . ARG A 1 186 ? 1.099 10.712 -9.851 1.00 97.81 186 ARG A CA 1
ATOM 1456 C C . ARG A 1 186 ? 2.365 10.335 -10.614 1.00 97.81 186 ARG A C 1
ATOM 1458 O O . ARG A 1 186 ? 2.741 11.082 -11.522 1.00 97.81 186 ARG A O 1
ATOM 1465 N N . TYR A 1 187 ? 3.019 9.239 -10.235 1.00 96.19 187 TYR A N 1
ATOM 1466 C CA . TYR A 1 187 ? 4.320 8.850 -10.782 1.00 96.19 187 TYR A CA 1
ATOM 1467 C C . TYR A 1 187 ? 4.280 7.477 -11.442 1.00 96.19 187 TYR A C 1
ATOM 1469 O O . TYR A 1 187 ? 4.532 7.384 -12.637 1.00 96.19 187 TYR A O 1
ATOM 1477 N N . ASN A 1 188 ? 3.946 6.417 -10.702 1.00 96.69 188 ASN A N 1
ATOM 1478 C CA . ASN A 1 188 ? 4.096 5.059 -11.229 1.00 96.69 188 ASN A CA 1
ATOM 1479 C C . ASN A 1 188 ? 3.113 4.742 -12.358 1.00 96.69 188 ASN A C 1
ATOM 1481 O O . ASN A 1 188 ? 3.554 4.236 -13.380 1.00 96.69 188 ASN A O 1
ATOM 1485 N N . ILE A 1 189 ? 1.825 5.076 -12.222 1.00 96.12 189 ILE A N 1
ATOM 1486 C CA . ILE A 1 189 ? 0.845 4.837 -13.295 1.00 96.12 189 ILE A CA 1
ATOM 1487 C C . ILE A 1 189 ? 1.229 5.608 -14.573 1.00 96.12 189 ILE A C 1
ATOM 1489 O O . ILE A 1 189 ? 1.318 4.979 -15.623 1.00 96.12 189 ILE A O 1
ATOM 1493 N N . PRO A 1 190 ? 1.546 6.920 -14.529 1.00 98.12 190 PRO A N 1
ATOM 1494 C CA . PRO A 1 190 ? 1.992 7.638 -15.723 1.00 98.12 190 PRO A CA 1
ATOM 1495 C C . PRO A 1 190 ? 3.266 7.075 -16.362 1.00 98.12 190 PRO A C 1
ATOM 1497 O O . PRO A 1 190 ? 3.348 7.009 -17.585 1.00 98.12 190 PRO A O 1
ATOM 1500 N N . LEU A 1 191 ? 4.254 6.664 -15.558 1.00 98.25 191 LEU A N 1
ATOM 1501 C CA . LEU A 1 191 ? 5.486 6.054 -16.071 1.00 98.25 191 LEU A CA 1
ATOM 1502 C C . LEU A 1 191 ? 5.211 4.707 -16.743 1.00 98.25 191 LEU A C 1
ATOM 1504 O O . LEU A 1 191 ? 5.746 4.448 -17.817 1.00 98.25 191 LEU A O 1
ATOM 1508 N N . ASN A 1 192 ? 4.370 3.874 -16.127 1.00 97.94 192 ASN A N 1
ATOM 1509 C CA . ASN A 1 192 ? 3.974 2.584 -16.678 1.00 97.94 192 ASN A CA 1
ATOM 1510 C C . ASN A 1 192 ? 3.222 2.774 -17.998 1.00 97.94 192 ASN A C 1
ATOM 1512 O O . ASN A 1 192 ? 3.589 2.156 -18.987 1.00 97.94 192 ASN A O 1
ATOM 1516 N N . ASN A 1 193 ? 2.247 3.686 -18.047 1.00 97.75 193 ASN A N 1
ATOM 1517 C CA . ASN A 1 193 ? 1.483 3.964 -19.265 1.00 97.75 193 ASN A CA 1
ATOM 1518 C C . ASN A 1 193 ? 2.381 4.478 -20.396 1.00 97.75 193 ASN A C 1
ATOM 1520 O O . ASN A 1 193 ? 2.317 3.949 -21.497 1.00 97.75 193 ASN A O 1
ATOM 1524 N N . ARG A 1 194 ? 3.300 5.416 -20.111 1.00 97.50 194 ARG A N 1
ATOM 1525 C CA . ARG A 1 194 ? 4.297 5.861 -21.100 1.00 97.50 194 ARG A CA 1
ATOM 1526 C C . ARG A 1 194 ? 5.089 4.681 -21.663 1.00 97.50 194 ARG A C 1
ATOM 1528 O O . ARG A 1 194 ? 5.261 4.599 -22.869 1.00 97.50 194 ARG A O 1
ATOM 1535 N N . LEU A 1 195 ? 5.565 3.775 -20.807 1.00 97.88 195 LEU A N 1
ATOM 1536 C CA . LEU A 1 195 ? 6.301 2.588 -21.244 1.00 97.88 195 LEU A CA 1
ATOM 1537 C C . LEU A 1 195 ? 5.419 1.618 -22.054 1.00 97.88 195 LEU A C 1
ATOM 1539 O O . LEU A 1 195 ? 5.886 1.014 -23.022 1.00 97.88 195 LEU A O 1
ATOM 1543 N N . GLN A 1 196 ? 4.140 1.476 -21.695 1.00 97.44 196 GLN A N 1
ATOM 1544 C CA . GLN A 1 196 ? 3.169 0.682 -22.457 1.00 97.44 196 GLN A CA 1
ATOM 1545 C C . GLN A 1 196 ? 2.893 1.254 -23.853 1.00 97.44 196 GLN A C 1
ATOM 1547 O O . GLN A 1 196 ? 2.628 0.476 -24.766 1.00 97.44 196 GLN A O 1
ATOM 1552 N N . ASP A 1 197 ? 3.060 2.557 -24.056 1.00 97.06 197 ASP A N 1
ATOM 1553 C CA . ASP A 1 197 ? 2.838 3.197 -25.357 1.00 97.06 197 ASP A CA 1
ATOM 1554 C C . ASP A 1 197 ? 4.052 3.110 -26.306 1.00 97.06 197 ASP A C 1
ATOM 1556 O O . ASP A 1 197 ? 3.911 3.354 -27.502 1.00 97.06 197 ASP A O 1
ATOM 1560 N N . LEU A 1 198 ? 5.245 2.749 -25.810 1.00 97.06 198 LEU A N 1
ATOM 1561 C CA . LEU A 1 198 ? 6.457 2.630 -26.637 1.00 97.06 198 LEU A CA 1
ATOM 1562 C C . LEU A 1 198 ? 6.468 1.357 -27.501 1.00 97.06 198 LEU A C 1
ATOM 1564 O O . LEU A 1 198 ? 6.219 0.260 -26.990 1.00 97.06 198 LEU A O 1
ATOM 1568 N N . ASP A 1 199 ? 6.861 1.489 -28.768 1.00 97.38 199 ASP A N 1
ATOM 1569 C CA . ASP A 1 199 ? 7.239 0.363 -29.629 1.00 97.38 199 ASP A CA 1
ATOM 1570 C C . ASP A 1 199 ? 8.745 0.109 -29.502 1.00 97.38 199 ASP A C 1
ATOM 1572 O O . ASP A 1 199 ? 9.557 0.806 -30.100 1.00 97.38 199 ASP A O 1
ATOM 1576 N N . LEU A 1 200 ? 9.123 -0.847 -28.652 1.00 96.94 200 LEU A N 1
ATOM 1577 C CA . LEU A 1 200 ? 10.529 -1.087 -28.318 1.00 96.94 200 LEU A CA 1
ATOM 1578 C C . LEU A 1 200 ? 11.323 -1.711 -29.476 1.00 96.94 200 LEU A C 1
ATOM 1580 O O . LEU A 1 200 ? 12.548 -1.598 -29.469 1.00 96.94 200 LEU A O 1
ATOM 1584 N N . ASP A 1 201 ? 10.652 -2.350 -30.440 1.00 95.69 201 ASP A N 1
ATOM 1585 C CA . ASP A 1 201 ? 11.304 -3.038 -31.562 1.00 95.69 201 ASP A CA 1
ATOM 1586 C C . ASP A 1 201 ? 11.734 -2.058 -32.670 1.00 95.69 201 ASP A C 1
ATOM 1588 O O . ASP A 1 201 ? 12.663 -2.351 -33.424 1.00 95.69 201 ASP A O 1
ATOM 1592 N N . ASP A 1 202 ? 11.103 -0.881 -32.736 1.00 96.50 202 ASP A N 1
ATOM 1593 C CA . ASP A 1 202 ? 11.411 0.191 -33.698 1.00 96.50 202 ASP A CA 1
ATOM 1594 C C . ASP A 1 202 ? 12.394 1.244 -33.137 1.00 96.50 202 ASP A C 1
ATOM 1596 O O . ASP A 1 202 ? 12.787 2.192 -33.817 1.00 96.50 202 ASP A O 1
ATOM 1600 N N . MET A 1 203 ? 12.819 1.101 -31.877 1.00 97.62 203 MET A N 1
ATOM 1601 C CA . MET A 1 203 ? 13.709 2.060 -31.216 1.00 97.62 203 MET A CA 1
ATOM 1602 C C . MET A 1 203 ? 15.187 1.707 -31.393 1.00 97.62 203 MET A C 1
ATOM 1604 O O . MET A 1 203 ? 15.613 0.570 -31.193 1.00 97.62 203 MET A O 1
ATOM 1608 N N . ASP A 1 204 ? 16.012 2.721 -31.669 1.00 98.00 204 ASP A N 1
ATOM 1609 C CA . ASP A 1 204 ? 17.463 2.562 -31.648 1.00 98.00 204 ASP A CA 1
ATOM 1610 C C . ASP A 1 204 ? 18.025 2.453 -30.212 1.00 98.00 204 ASP A C 1
ATOM 1612 O O . ASP A 1 204 ? 17.378 2.788 -29.211 1.00 98.00 204 ASP A O 1
ATOM 1616 N N . SER A 1 205 ? 19.276 1.997 -30.100 1.00 97.50 205 SER A N 1
ATOM 1617 C CA . SER A 1 205 ? 19.949 1.798 -28.810 1.00 97.50 205 SER A CA 1
ATOM 1618 C C . SER A 1 205 ? 20.061 3.073 -27.965 1.00 97.50 205 SER A C 1
ATOM 1620 O O . SER A 1 205 ? 20.066 2.992 -26.737 1.00 97.50 205 SER A O 1
ATOM 1622 N N . PHE A 1 206 ? 20.172 4.249 -28.590 1.00 98.00 206 PHE A N 1
ATOM 1623 C CA . PHE A 1 206 ? 20.294 5.518 -27.875 1.00 98.00 206 PHE A CA 1
ATOM 1624 C C . PHE A 1 206 ? 18.949 5.940 -27.269 1.00 98.00 206 PHE A C 1
ATOM 1626 O O . PHE A 1 206 ? 18.889 6.348 -26.102 1.00 98.00 206 PHE A O 1
ATOM 1633 N N . SER A 1 207 ? 17.858 5.794 -28.022 1.00 98.19 207 SER A N 1
ATOM 1634 C CA . SER A 1 207 ? 16.499 6.039 -27.542 1.00 98.19 207 SER A CA 1
ATOM 1635 C C . SER A 1 207 ? 16.108 5.069 -26.426 1.00 98.19 207 SER A C 1
ATOM 1637 O O . SER A 1 207 ? 15.584 5.508 -25.402 1.00 98.19 207 SER A O 1
ATOM 1639 N N . LEU A 1 208 ? 16.428 3.777 -26.564 1.00 98.69 208 LEU A N 1
ATOM 1640 C CA . LEU A 1 208 ? 16.197 2.773 -25.518 1.00 98.69 208 LEU A CA 1
ATOM 1641 C C . LEU A 1 208 ? 16.921 3.125 -24.213 1.00 98.69 208 LEU A C 1
ATOM 1643 O O . LEU A 1 208 ? 16.322 3.086 -23.135 1.00 98.69 208 LEU A O 1
ATOM 1647 N N . ASN A 1 209 ? 18.193 3.522 -24.304 1.00 98.56 209 ASN A N 1
ATOM 1648 C CA . ASN A 1 209 ? 18.962 3.945 -23.139 1.00 98.56 209 ASN A CA 1
ATOM 1649 C C . ASN A 1 209 ? 18.346 5.172 -22.457 1.00 98.56 209 ASN A C 1
ATOM 1651 O O . ASN A 1 209 ? 18.182 5.198 -21.235 1.00 98.56 209 ASN A O 1
ATOM 1655 N N . THR A 1 210 ? 17.954 6.166 -23.256 1.00 98.38 210 THR A N 1
ATOM 1656 C CA . THR A 1 210 ? 17.330 7.401 -22.770 1.00 98.38 210 THR A CA 1
ATOM 1657 C C . THR A 1 210 ? 16.035 7.110 -22.007 1.00 98.38 210 THR A C 1
ATOM 1659 O O . THR A 1 210 ? 15.851 7.605 -20.889 1.00 98.38 210 THR A O 1
ATOM 1662 N N . GLU A 1 211 ? 15.160 6.267 -22.564 1.00 98.25 211 GLU A N 1
ATOM 1663 C CA . GLU A 1 211 ? 13.914 5.874 -21.901 1.00 98.25 211 GLU A CA 1
ATOM 1664 C C . GLU A 1 211 ? 14.169 5.070 -20.630 1.00 98.25 211 GLU A C 1
ATOM 1666 O O . GLU A 1 211 ? 13.545 5.347 -19.604 1.00 98.25 211 GLU A O 1
ATOM 1671 N N . ARG A 1 212 ? 15.120 4.127 -20.639 1.00 98.44 212 ARG A N 1
ATOM 1672 C CA . ARG A 1 212 ? 15.463 3.361 -19.437 1.00 98.44 212 ARG A CA 1
ATOM 1673 C C . ARG A 1 212 ? 15.962 4.254 -18.314 1.00 98.44 212 ARG A C 1
ATOM 1675 O O . ARG A 1 212 ? 15.454 4.153 -17.199 1.00 98.44 212 ARG A O 1
ATOM 1682 N N . VAL A 1 213 ? 16.933 5.126 -18.585 1.00 98.00 213 VAL A N 1
ATOM 1683 C CA . VAL A 1 213 ? 17.512 6.016 -17.566 1.00 98.00 213 VAL A CA 1
ATOM 1684 C C . VAL A 1 213 ? 16.425 6.887 -16.934 1.00 98.00 213 VAL A C 1
ATOM 1686 O O . VAL A 1 213 ? 16.392 7.059 -15.710 1.00 98.00 213 VAL A O 1
ATOM 1689 N N . TYR A 1 214 ? 15.503 7.401 -17.750 1.00 98.06 214 TYR A N 1
ATOM 1690 C CA . TYR A 1 214 ? 14.365 8.165 -17.260 1.00 98.06 214 TYR A CA 1
ATOM 1691 C C . TYR A 1 214 ? 13.398 7.298 -16.443 1.00 98.06 214 TYR A C 1
ATOM 1693 O O . TYR A 1 214 ? 13.027 7.672 -15.327 1.00 98.06 214 TYR A O 1
ATOM 1701 N N . PHE A 1 215 ? 12.989 6.147 -16.968 1.00 98.62 215 PHE A N 1
ATOM 1702 C CA . PHE A 1 215 ? 11.999 5.281 -16.342 1.00 98.62 215 PHE A CA 1
ATOM 1703 C C . PHE A 1 215 ? 12.511 4.689 -15.026 1.00 98.62 215 PHE A C 1
ATOM 1705 O O . PHE A 1 215 ? 11.911 4.915 -13.975 1.00 98.62 215 PHE A O 1
ATOM 1712 N N . GLU A 1 216 ? 13.637 3.974 -15.060 1.00 98.31 216 GLU A N 1
ATOM 1713 C CA . GLU A 1 216 ? 14.131 3.146 -13.958 1.00 98.31 216 GLU A CA 1
ATOM 1714 C C . GLU A 1 216 ? 14.363 3.976 -12.692 1.00 98.31 216 GLU A C 1
ATOM 1716 O O . GLU A 1 216 ? 13.853 3.651 -11.616 1.00 98.31 216 GLU A O 1
ATOM 1721 N N . ALA A 1 217 ? 15.071 5.101 -12.816 1.00 96.75 217 ALA A N 1
ATOM 1722 C CA . ALA A 1 217 ? 15.404 5.942 -11.674 1.00 96.75 217 ALA A CA 1
ATOM 1723 C C . ALA A 1 217 ? 14.159 6.594 -11.046 1.00 96.75 217 ALA A C 1
ATOM 1725 O O . ALA A 1 217 ? 14.031 6.643 -9.819 1.00 96.75 217 ALA A O 1
ATOM 1726 N N . ASN A 1 218 ? 13.229 7.098 -11.866 1.00 98.19 218 ASN A N 1
ATOM 1727 C CA . ASN A 1 218 ? 11.999 7.719 -11.369 1.00 98.19 218 ASN A CA 1
ATOM 1728 C C . ASN A 1 218 ? 11.053 6.686 -10.753 1.00 98.19 218 ASN A C 1
ATOM 1730 O O . ASN A 1 218 ? 10.513 6.916 -9.666 1.00 98.19 218 ASN A O 1
ATOM 1734 N N . TRP A 1 219 ? 10.894 5.541 -11.413 1.00 98.56 219 TRP A N 1
ATOM 1735 C CA . TRP A 1 219 ? 10.022 4.472 -10.957 1.00 98.56 219 TRP A CA 1
ATOM 1736 C C . TRP A 1 219 ? 10.501 3.893 -9.626 1.00 98.56 219 TRP A C 1
ATOM 1738 O O . TRP A 1 219 ? 9.710 3.792 -8.686 1.00 98.56 219 TRP A O 1
ATOM 1748 N N . ASN A 1 220 ? 11.804 3.611 -9.502 1.00 98.44 220 ASN A N 1
ATOM 1749 C CA . ASN A 1 220 ? 12.406 3.087 -8.275 1.00 98.44 220 ASN A CA 1
ATOM 1750 C C . ASN A 1 220 ? 12.269 4.056 -7.101 1.00 98.44 220 ASN A C 1
ATOM 1752 O O . ASN A 1 220 ? 11.870 3.637 -6.014 1.00 98.44 220 ASN A O 1
ATOM 1756 N N . ARG A 1 221 ? 12.529 5.356 -7.304 1.00 98.38 221 ARG A N 1
ATOM 1757 C CA . ARG A 1 221 ? 12.344 6.369 -6.248 1.00 98.38 221 ARG A CA 1
ATOM 1758 C C . ARG A 1 221 ? 10.905 6.401 -5.740 1.00 98.38 221 ARG A C 1
ATOM 1760 O O . ARG A 1 221 ? 10.682 6.360 -4.530 1.00 98.38 221 ARG A O 1
ATOM 1767 N N . ALA A 1 222 ? 9.937 6.438 -6.654 1.00 98.31 222 ALA A N 1
ATOM 1768 C CA . ALA A 1 222 ? 8.526 6.432 -6.290 1.00 98.31 222 ALA A CA 1
ATOM 1769 C C . ALA A 1 222 ? 8.124 5.111 -5.610 1.00 98.31 222 ALA A C 1
ATOM 1771 O O . ALA A 1 222 ? 7.400 5.122 -4.615 1.00 98.31 222 ALA A O 1
ATOM 1772 N N . ASN A 1 223 ? 8.640 3.970 -6.076 1.00 98.44 223 ASN A N 1
ATOM 1773 C CA . ASN A 1 223 ? 8.365 2.672 -5.470 1.00 98.44 223 ASN A CA 1
ATOM 1774 C C . ASN A 1 223 ? 8.919 2.557 -4.045 1.00 98.44 223 ASN A C 1
ATOM 1776 O O . ASN A 1 223 ? 8.177 2.185 -3.143 1.00 98.44 223 ASN A O 1
ATOM 1780 N N . VAL A 1 224 ? 10.174 2.947 -3.813 1.00 98.50 224 VAL A N 1
ATOM 1781 C CA . VAL A 1 224 ? 10.777 2.950 -2.470 1.00 98.50 224 VAL A CA 1
ATOM 1782 C C . VAL A 1 224 ? 9.998 3.858 -1.521 1.00 98.50 224 VAL A C 1
ATOM 1784 O O . VAL A 1 224 ? 9.711 3.459 -0.393 1.00 98.50 224 VAL A O 1
ATOM 1787 N N . PHE A 1 225 ? 9.598 5.050 -1.972 1.00 98.69 225 PHE A N 1
ATOM 1788 C CA . PHE A 1 225 ? 8.751 5.939 -1.178 1.00 98.69 225 PHE A CA 1
ATOM 1789 C C . PHE A 1 225 ? 7.440 5.251 -0.758 1.00 98.69 225 PHE A C 1
ATOM 1791 O O . PHE A 1 225 ? 7.100 5.241 0.426 1.00 98.69 225 PHE A O 1
ATOM 1798 N N . ARG A 1 226 ? 6.740 4.607 -1.700 1.00 98.19 226 ARG A N 1
ATOM 1799 C CA . ARG A 1 226 ? 5.510 3.848 -1.419 1.00 98.19 226 ARG A CA 1
ATOM 1800 C C . ARG A 1 226 ? 5.738 2.699 -0.445 1.00 98.19 226 ARG A C 1
ATOM 1802 O O . ARG A 1 226 ? 4.938 2.528 0.472 1.00 98.19 226 ARG A O 1
ATOM 1809 N N . THR A 1 227 ? 6.833 1.956 -0.600 1.00 98.69 227 THR A N 1
ATOM 1810 C CA . THR A 1 227 ? 7.221 0.878 0.319 1.00 98.69 227 THR A CA 1
ATOM 1811 C C . THR A 1 227 ? 7.292 1.386 1.757 1.00 98.69 227 THR A C 1
ATOM 1813 O O . THR A 1 227 ? 6.698 0.781 2.646 1.00 98.69 227 THR A O 1
ATOM 1816 N N . TRP A 1 228 ? 7.933 2.534 1.996 1.00 98.75 228 TRP A N 1
ATOM 1817 C CA . TRP A 1 228 ? 7.974 3.132 3.332 1.00 98.75 228 TRP A CA 1
ATOM 1818 C C . TRP A 1 228 ? 6.593 3.561 3.828 1.00 98.75 228 TRP A C 1
ATOM 1820 O O . TRP A 1 228 ? 6.229 3.243 4.958 1.00 98.75 228 TRP A O 1
ATOM 1830 N N . MET A 1 229 ? 5.802 4.240 2.995 1.00 98.75 229 MET A N 1
ATOM 1831 C CA . MET A 1 229 ? 4.472 4.717 3.388 1.00 98.75 229 MET A CA 1
ATOM 1832 C C . MET A 1 229 ? 3.532 3.569 3.782 1.00 98.75 229 MET A C 1
ATOM 1834 O O . MET A 1 229 ? 2.904 3.609 4.845 1.00 98.75 229 MET A O 1
ATOM 1838 N N . PHE A 1 230 ? 3.467 2.512 2.968 1.00 98.75 230 PHE A N 1
ATOM 1839 C CA . PHE A 1 230 ? 2.641 1.342 3.264 1.00 98.75 230 PHE A CA 1
ATOM 1840 C C . PHE A 1 230 ? 3.200 0.521 4.428 1.00 98.75 230 PHE A C 1
ATOM 1842 O O . PHE A 1 230 ? 2.426 0.062 5.264 1.00 98.75 230 PHE A O 1
ATOM 1849 N N . GLY A 1 231 ? 4.526 0.394 4.539 1.00 98.75 231 GLY A N 1
ATOM 1850 C CA . GLY A 1 231 ? 5.176 -0.299 5.652 1.00 98.75 231 GLY A CA 1
ATOM 1851 C C . GLY A 1 231 ? 4.906 0.371 7.000 1.00 98.75 231 GLY A C 1
ATOM 1852 O O . GLY A 1 231 ? 4.489 -0.294 7.949 1.00 98.75 231 GLY A O 1
ATOM 1853 N N . PHE A 1 232 ? 5.056 1.698 7.084 1.00 98.75 232 PHE A N 1
ATOM 1854 C CA . PHE A 1 232 ? 4.724 2.447 8.300 1.00 98.75 232 PHE A CA 1
ATOM 1855 C C . PHE A 1 232 ? 3.234 2.380 8.628 1.00 98.75 232 PHE A C 1
ATOM 1857 O O . PHE A 1 232 ? 2.883 2.195 9.791 1.00 98.75 232 PHE A O 1
ATOM 1864 N N . THR A 1 233 ? 2.356 2.458 7.624 1.00 98.75 233 THR A N 1
ATOM 1865 C CA . THR A 1 233 ? 0.911 2.272 7.833 1.00 98.75 233 THR A CA 1
ATOM 1866 C C . THR A 1 233 ? 0.614 0.895 8.425 1.00 98.75 233 THR A C 1
ATOM 1868 O O . THR A 1 233 ? -0.076 0.803 9.439 1.00 98.75 233 THR A O 1
ATOM 1871 N N . ALA A 1 234 ? 1.155 -0.176 7.834 1.00 98.62 234 ALA A N 1
ATOM 1872 C CA . ALA A 1 234 ? 0.951 -1.540 8.315 1.00 98.62 234 ALA A CA 1
ATOM 1873 C C . ALA A 1 234 ? 1.446 -1.709 9.760 1.00 98.62 234 ALA A C 1
ATOM 1875 O O . ALA A 1 234 ? 0.743 -2.290 10.585 1.00 98.62 234 ALA A O 1
ATOM 1876 N N . ALA A 1 235 ? 2.614 -1.147 10.088 1.00 98.56 235 ALA A N 1
ATOM 1877 C CA . ALA A 1 235 ? 3.158 -1.168 11.442 1.00 98.56 235 ALA A CA 1
ATOM 1878 C C . ALA A 1 235 ? 2.264 -0.414 12.441 1.00 98.56 235 ALA A C 1
ATOM 1880 O O . ALA A 1 235 ? 1.982 -0.929 13.522 1.00 98.56 235 ALA A O 1
ATOM 1881 N N . LEU A 1 236 ? 1.775 0.778 12.083 1.00 98.38 236 LEU A N 1
ATOM 1882 C CA . LEU A 1 236 ? 0.869 1.560 12.929 1.00 98.38 236 LEU A CA 1
ATOM 1883 C C . LEU A 1 236 ? -0.468 0.846 13.151 1.00 98.38 236 LEU A C 1
ATOM 1885 O O . LEU A 1 236 ? -0.935 0.779 14.289 1.00 98.38 236 LEU A O 1
ATOM 1889 N N . ASN A 1 237 ? -1.053 0.270 12.099 1.00 98.19 237 ASN A N 1
ATOM 1890 C CA . ASN A 1 237 ? -2.285 -0.507 12.208 1.00 98.19 237 ASN A CA 1
ATOM 1891 C C . ASN A 1 237 ? -2.082 -1.744 13.103 1.00 98.19 237 ASN A C 1
ATOM 1893 O O . ASN A 1 237 ? -2.910 -2.008 13.973 1.00 98.19 237 ASN A O 1
ATOM 1897 N N . ALA A 1 238 ? -0.956 -2.453 12.964 1.00 97.69 238 ALA A N 1
ATOM 1898 C CA . ALA A 1 238 ? -0.621 -3.596 13.813 1.00 97.69 238 ALA A CA 1
ATOM 1899 C C . ALA A 1 238 ? -0.439 -3.193 15.287 1.00 97.69 238 ALA A C 1
ATOM 1901 O O . ALA A 1 238 ? -0.971 -3.853 16.178 1.00 97.69 238 ALA A O 1
ATOM 1902 N N . VAL A 1 239 ? 0.250 -2.080 15.561 1.00 96.88 239 VAL A N 1
ATOM 1903 C CA . VAL A 1 239 ? 0.368 -1.529 16.922 1.00 96.88 239 VAL A CA 1
ATOM 1904 C C . VAL A 1 239 ? -1.012 -1.184 17.480 1.00 96.88 239 VAL A C 1
ATOM 1906 O O . VAL A 1 239 ? -1.325 -1.549 18.612 1.00 96.88 239 VAL A O 1
ATOM 1909 N N . LEU A 1 240 ? -1.868 -0.528 16.695 1.00 96.00 240 LEU A N 1
ATOM 1910 C CA . LEU A 1 240 ? -3.225 -0.192 17.117 1.00 96.00 240 LEU A CA 1
ATOM 1911 C C . LEU A 1 240 ? -4.068 -1.445 17.406 1.00 96.00 240 LEU A C 1
ATOM 1913 O O . LEU A 1 240 ? -4.810 -1.463 18.390 1.00 96.00 240 LEU A O 1
ATOM 1917 N N . LEU A 1 241 ? -3.914 -2.500 16.604 1.00 94.50 241 LEU A N 1
ATOM 1918 C CA . LEU A 1 241 ? -4.575 -3.788 16.807 1.00 94.50 241 LEU A CA 1
ATOM 1919 C C . LEU A 1 241 ? -4.120 -4.453 18.117 1.00 94.50 241 LEU A C 1
ATOM 1921 O O . LEU A 1 241 ? -4.935 -4.926 18.904 1.00 94.50 241 LEU A O 1
ATOM 1925 N N . LEU A 1 242 ? -2.821 -4.420 18.420 1.00 93.12 242 LEU A N 1
ATOM 1926 C CA . LEU A 1 242 ? -2.302 -4.929 19.693 1.00 93.12 242 LEU A CA 1
ATOM 1927 C C . LEU A 1 242 ? -2.834 -4.128 20.887 1.00 93.12 242 LEU A C 1
ATOM 1929 O O . LEU A 1 242 ? -3.201 -4.710 21.905 1.00 93.12 242 LEU A O 1
ATOM 1933 N N . LEU A 1 243 ? -2.922 -2.803 20.763 1.00 89.50 243 LEU A N 1
ATOM 1934 C CA . LEU A 1 243 ? -3.423 -1.908 21.813 1.00 89.50 243 LEU A CA 1
ATOM 1935 C C . LEU A 1 243 ? -4.940 -1.987 22.033 1.00 89.50 243 LEU A C 1
ATOM 1937 O O . LEU A 1 243 ? -5.439 -1.477 23.039 1.00 89.50 243 LEU A O 1
ATOM 1941 N N . THR A 1 244 ? -5.685 -2.536 21.077 1.00 82.75 244 THR A N 1
ATOM 1942 C CA . THR A 1 244 ? -7.137 -2.769 21.174 1.00 82.75 244 THR A CA 1
ATOM 1943 C C . THR A 1 244 ? -7.432 -4.170 21.705 1.00 82.75 244 THR A C 1
ATOM 1945 O O . THR A 1 244 ? -8.286 -4.314 22.570 1.00 82.75 244 THR A O 1
ATOM 1948 N N . ASN A 1 245 ? -6.619 -5.168 21.351 1.00 71.00 245 ASN A N 1
ATOM 1949 C CA . ASN A 1 245 ? -6.740 -6.520 21.906 1.00 71.00 245 ASN A CA 1
ATOM 1950 C C . ASN A 1 245 ? -6.238 -6.652 23.356 1.00 71.00 245 ASN A C 1
ATOM 1952 O O . ASN A 1 245 ? -6.742 -7.480 24.107 1.00 71.00 245 ASN A O 1
ATOM 1956 N N . SER A 1 246 ? -5.260 -5.845 23.785 1.00 53.06 246 SER A N 1
ATOM 1957 C CA . SER A 1 246 ? -4.684 -5.910 25.147 1.00 53.06 246 SER A CA 1
ATOM 1958 C C . SER A 1 246 ? -5.571 -5.313 26.253 1.00 53.06 246 SER A C 1
ATOM 1960 O O . SER A 1 246 ? -5.161 -5.240 27.411 1.00 53.06 246 SER A O 1
ATOM 1962 N N . THR A 1 247 ? -6.795 -4.895 25.921 1.00 46.16 247 THR A N 1
ATOM 1963 C CA . THR A 1 247 ? -7.825 -4.483 26.890 1.00 46.16 247 THR A CA 1
ATOM 1964 C C . THR A 1 247 ? -8.788 -5.605 27.313 1.00 46.16 247 THR A C 1
ATOM 1966 O O . THR A 1 247 ? -9.580 -5.386 28.246 1.00 46.16 247 THR A O 1
ATOM 1969 N N . LEU A 1 248 ? -8.677 -6.792 26.698 1.00 37.25 248 LEU A N 1
ATOM 1970 C CA . LEU A 1 248 ? -9.320 -8.049 27.117 1.00 37.25 248 LEU A CA 1
ATOM 1971 C C . LEU A 1 248 ? -8.668 -8.604 28.392 1.00 37.25 248 LEU A C 1
ATOM 1973 O O . LEU A 1 248 ? -9.435 -8.922 29.330 1.00 37.25 248 LEU A O 1
#

pLDDT: mean 81.48, std 23.79, range [25.23, 98.75]

InterPro domains:
  IPR013901 Anthrone oxygenase [PF08592] (143-234)

Sequence (248 aa):
MFGFWNFLVVRDRQGQLPISHRSHSQPHHHLATTKKQDKMVLGKHKFHNTNNLISYQKSSNQAPLSNQNLNTFHAMSNLSKVFEISLLVATYTTATVFGMMLIFAIVVMLGIANLSDANFLGAFKAIDTVIQTSQPVFFLFWVGSVLAQLVTMGLGFAELDKKGFKLPLLVIGTLLYILGQFATARYNIPLNNRLQDLDLDDMDSFSLNTERVYFEANWNRANVFRTWMFGFTAALNAVLLLLTNSTL